Protein 5ZA3 (pdb70)

Secondary structure (DSSP, 8-state):
--EEETTEEEEGGGTEEEETTEE---BHHHHHHHHHHHTSTT--B-HHHHIIIII-TT----THHHHHHHHHHHHHH-SSTTS-SSEEEETTTEEEEPP--/--EEETTEEEEGGGTEEEETTEE---BHHHHHHHHHHHTSTT--B-HHHHIIIII-TT----THHHHHHHHHHHHHH-SSTTS-SSEEEETTTEEEEPP-

CATH classification: 1.10.10.10

Structure (mmCIF, N/CA/C/O backbone):
data_5ZA3
#
_entry.id   5ZA3
#
_cell.length_a   39.647
_cell.length_b   83.984
_cell.length_c   39.978
_cell.angle_alpha   90.00
_cell.angle_beta   108.00
_cell.angle_gamma   90.00
#
_symmetry.space_group_name_H-M   'P 1 21 1'
#
loop_
_entity.id
_entity.type
_entity.pdbx_description
1 polymer 'DNA-binding response regulator'
2 water water
#
loop_
_atom_site.group_PDB
_atom_site.id
_atom_site.type_symbol
_atom_site.label_atom_id
_atom_site.label_alt_id
_atom_site.label_comp_id
_atom_site.label_asym_id
_atom_site.label_entity_id
_atom_site.label_seq_id
_atom_site.pdbx_PDB_ins_code
_atom_site.Cartn_x
_atom_site.Cartn_y
_atom_site.Cartn_z
_atom_site.occupancy
_atom_site.B_iso_or_equiv
_atom_site.auth_seq_id
_atom_site.auth_comp_id
_atom_site.auth_asym_id
_atom_site.auth_atom_id
_atom_site.pdbx_PDB_model_num
ATOM 1 N N . PRO A 1 1 ? -12.834 -19.190 -19.406 1.00 84.20 135 PRO A N 1
ATOM 2 C CA . PRO A 1 1 ? -11.406 -19.429 -19.593 1.00 58.28 135 PRO A CA 1
ATOM 3 C C . PRO A 1 1 ? -10.695 -19.589 -18.262 1.00 54.66 135 PRO A C 1
ATOM 4 O O . PRO A 1 1 ? -10.931 -18.843 -17.309 1.00 43.31 135 PRO A O 1
ATOM 15 N N . GLU A 1 2 ? -9.805 -20.561 -18.218 1.00 38.94 136 GLU A N 1
ATOM 16 C CA . GLU A 1 2 ? -8.997 -20.808 -17.047 1.00 36.91 136 GLU A CA 1
ATOM 17 C C . GLU A 1 2 ? -7.724 -21.455 -17.537 1.00 33.85 136 GLU A C 1
ATOM 18 O O . GLU A 1 2 ? -7.778 -22.450 -18.257 1.00 43.92 136 GLU A O 1
ATOM 30 N N . ILE A 1 3 ? -6.583 -20.891 -17.164 1.00 26.90 137 ILE A N 1
ATOM 31 C CA . ILE A 1 3 ? -5.307 -21.460 -17.562 1.00 26.39 137 ILE A CA 1
ATOM 32 C C . ILE A 1 3 ? -4.658 -22.038 -16.321 1.00 25.56 137 ILE A C 1
ATOM 33 O O . ILE A 1 3 ? -4.461 -21.329 -15.330 1.00 28.91 137 ILE A O 1
ATOM 49 N N . ILE A 1 4 ? -4.309 -23.319 -16.394 1.00 28.72 138 ILE A N 1
ATOM 50 C CA . ILE A 1 4 ? -3.629 -24.012 -15.307 1.00 29.62 138 ILE A CA 1
ATOM 51 C C . ILE A 1 4 ? -2.238 -24.395 -15.777 1.00 36.90 138 ILE A C 1
ATOM 52 O O . ILE A 1 4 ? -2.086 -25.127 -16.756 1.00 35.77 138 ILE A O 1
ATOM 68 N N . ILE A 1 5 ? -1.228 -23.898 -15.072 1.00 27.19 139 ILE A N 1
ATOM 69 C CA . ILE A 1 5 ? 0.157 -24.232 -15.366 1.00 28.77 139 ILE A CA 1
ATOM 70 C C . ILE A 1 5 ? 0.820 -24.566 -14.048 1.00 27.98 139 ILE A C 1
ATOM 71 O O . ILE A 1 5 ? 1.101 -23.674 -13.253 1.00 28.65 139 ILE A O 1
ATOM 87 N N . GLY A 1 6 ? 1.098 -25.844 -13.827 1.00 29.23 140 GLY A N 1
ATOM 88 C CA . GLY A 1 6 ? 1.642 -26.274 -12.555 1.00 30.93 140 GLY A CA 1
ATOM 89 C C . GLY A 1 6 ? 0.761 -25.788 -11.417 1.00 30.25 140 GLY A C 1
ATOM 90 O O . GLY A 1 6 ? -0.433 -26.088 -11.377 1.00 32.80 140 GLY A O 1
ATOM 94 N N . ASP A 1 7 ? 1.344 -25.009 -10.512 1.00 28.55 141 ASP A N 1
ATOM 95 C CA . ASP A 1 7 ? 0.626 -24.504 -9.348 1.00 35.54 141 ASP A CA 1
ATOM 96 C C . ASP A 1 7 ? -0.030 -23.149 -9.614 1.00 33.43 141 ASP A C 1
ATOM 97 O O . ASP A 1 7 ? -0.589 -22.538 -8.703 1.00 30.81 141 ASP A O 1
ATOM 106 N N . LEU A 1 8 ? 0.047 -22.673 -10.855 1.00 26.64 142 LEU A N 1
ATOM 107 C CA . LEU A 1 8 ? -0.537 -21.386 -11.211 1.00 27.23 142 LEU A CA 1
ATOM 108 C C . LEU A 1 8 ? -1.910 -21.578 -11.827 1.00 28.85 142 LEU A C 1
ATOM 109 O O . LEU A 1 8 ? -2.110 -22.466 -12.656 1.00 32.81 142 LEU A O 1
ATOM 125 N N . GLN A 1 9 ? -2.845 -20.728 -11.413 1.00 27.83 143 GLN A N 1
ATOM 126 C CA . GLN A 1 9 ? -4.150 -20.629 -12.047 1.00 28.50 143 GLN A CA 1
ATOM 127 C C . GLN A 1 9 ? -4.396 -19.200 -12.486 1.00 29.18 143 GLN A C 1
ATOM 128 O O . GLN A 1 9 ? -4.367 -18.282 -11.671 1.00 32.17 143 GLN A O 1
ATOM 142 N N . ILE A 1 10 ? -4.651 -19.026 -13.777 1.00 25.04 144 ILE A N 1
ATOM 143 C CA . ILE A 1 10 ? -4.926 -17.715 -14.338 1.00 23.44 144 ILE A CA 1
ATOM 144 C C . ILE A 1 10 ? -6.381 -17.661 -14.793 1.00 24.20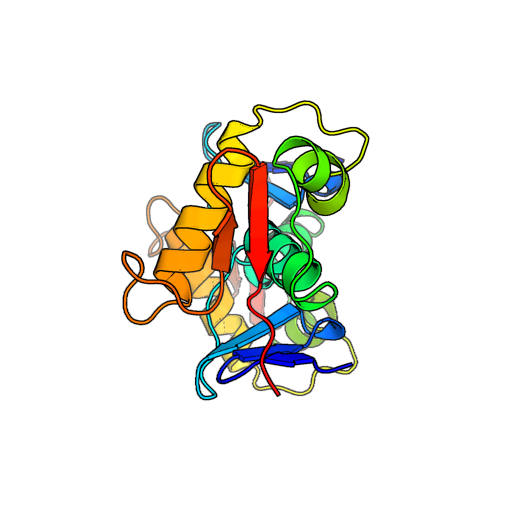 144 ILE A C 1
ATOM 145 O O . ILE A 1 10 ? -6.834 -18.532 -15.532 1.00 27.29 144 ILE A O 1
ATOM 161 N N . LEU A 1 11 ? -7.116 -16.676 -14.285 1.00 25.21 145 LEU A N 1
ATOM 162 C CA . LEU A 1 11 ? -8.520 -16.469 -14.640 1.00 23.29 145 LEU A CA 1
ATOM 163 C C . LEU A 1 11 ? -8.652 -15.149 -15.396 1.00 24.39 145 LEU A C 1
ATOM 164 O O . LEU A 1 11 ? -8.862 -14.103 -14.781 1.00 27.47 145 LEU A O 1
ATOM 180 N N . PRO A 1 12 ? -8.509 -15.186 -16.732 1.00 27.78 146 PRO A N 1
ATOM 181 C CA . PRO A 1 12 ? -8.431 -13.955 -17.530 1.00 24.84 146 PRO A CA 1
ATOM 182 C C . PRO A 1 12 ? -9.631 -13.009 -17.414 1.00 29.16 146 PRO A C 1
ATOM 183 O O . PRO A 1 12 ? -9.433 -11.795 -17.347 1.00 33.96 146 PRO A O 1
ATOM 194 N N . ASP A 1 13 ? -10.852 -13.533 -17.390 1.00 30.52 147 ASP A N 1
ATOM 195 C CA . ASP A 1 13 ? -12.014 -12.648 -17.357 1.00 27.47 147 ASP A CA 1
ATOM 196 C C . ASP A 1 13 ? -12.107 -11.925 -16.016 1.00 29.16 147 ASP A C 1
ATOM 197 O O . ASP A 1 13 ? -12.668 -10.833 -15.934 1.00 37.33 147 ASP A O 1
ATOM 206 N N . ALA A 1 14 ? -11.538 -12.524 -14.975 1.00 28.15 148 ALA A N 1
ATOM 207 C CA . ALA A 1 14 ? -11.579 -11.940 -13.637 1.00 28.11 148 ALA A CA 1
ATOM 208 C C . ALA A 1 14 ? -10.320 -11.133 -13.310 1.00 24.75 148 ALA A C 1
ATOM 209 O O . ALA A 1 14 ? -10.246 -10.511 -12.248 1.00 28.30 148 ALA A O 1
ATOM 216 N N . PHE A 1 15 ? -9.350 -11.137 -14.225 1.00 26.60 149 PHE A N 1
ATOM 217 C CA . PHE A 1 15 ? -8.010 -10.593 -13.976 1.00 23.27 149 PHE A CA 1
ATOM 218 C C . PHE A 1 15 ? -7.462 -11.056 -12.626 1.00 23.97 149 PHE A C 1
ATOM 219 O O . PHE A 1 15 ? -7.005 -10.249 -11.811 1.00 25.79 149 PHE A O 1
ATOM 236 N N . VAL A 1 16 ? -7.504 -12.369 -12.413 1.00 23.29 150 VAL A N 1
ATOM 237 C CA . VAL A 1 16 ? -7.022 -12.982 -11.183 1.00 22.17 150 VAL A CA 1
ATOM 238 C C . VAL A 1 16 ? -5.993 -14.063 -11.496 1.00 22.60 150 VAL A C 1
ATOM 239 O O . VAL A 1 16 ? -6.190 -14.892 -12.384 1.00 23.80 150 VAL A O 1
ATOM 252 N N . ALA A 1 17 ? -4.887 -14.034 -10.761 1.00 22.54 151 ALA A N 1
ATOM 253 C CA . ALA A 1 17 ? -3.904 -15.113 -10.774 1.00 21.75 151 ALA A CA 1
ATOM 254 C C . ALA A 1 17 ? -3.766 -15.679 -9.368 1.00 22.04 151 ALA A C 1
ATOM 255 O O . ALA A 1 17 ? -3.726 -14.923 -8.399 1.00 26.55 151 ALA A O 1
ATOM 262 N N . LYS A 1 18 ? -3.721 -17.005 -9.261 1.00 24.74 152 LYS A N 1
ATOM 263 C CA . LYS A 1 18 ? -3.504 -17.668 -7.978 1.00 23.91 152 LYS A CA 1
ATOM 264 C C . LYS A 1 18 ? -2.307 -18.599 -8.032 1.00 30.46 152 LYS A C 1
ATOM 265 O O . LYS A 1 18 ? -2.022 -19.196 -9.067 1.00 30.09 152 LYS A O 1
ATOM 284 N N . LYS A 1 19 ? -1.621 -18.720 -6.900 1.00 28.77 153 LYS A N 1
ATOM 285 C CA . LYS A 1 19 ? -0.511 -19.650 -6.757 1.00 31.89 153 LYS A CA 1
ATOM 286 C C . LYS A 1 19 ? -0.839 -20.539 -5.566 1.00 29.07 153 LYS A C 1
ATOM 287 O O . LYS A 1 19 ? -0.984 -20.051 -4.448 1.00 32.82 153 LYS A O 1
ATOM 306 N N . ARG A 1 20 ? -0.959 -21.840 -5.820 1.00 31.48 154 ARG A N 1
ATOM 307 C CA . ARG A 1 20 ? -1.416 -22.803 -4.817 1.00 33.90 154 ARG A CA 1
ATOM 308 C C . ARG A 1 20 ? -2.729 -22.351 -4.169 1.00 36.28 154 ARG A C 1
ATOM 309 O O . ARG A 1 20 ? -2.936 -22.522 -2.967 1.00 42.22 154 ARG A O 1
ATOM 330 N N . GLY A 1 21 ? -3.615 -21.785 -4.983 1.00 35.52 155 GLY A N 1
ATOM 331 C CA . GLY A 1 21 ? -4.953 -21.434 -4.543 1.00 34.83 155 GLY A CA 1
ATOM 332 C C . GLY A 1 21 ? -5.092 -20.086 -3.856 1.00 42.02 155 GLY A C 1
ATOM 333 O O . GLY A 1 21 ? -6.204 -19.694 -3.501 1.00 44.33 155 GLY A O 1
ATOM 337 N N . THR A 1 22 ? -3.980 -19.382 -3.660 1.00 35.67 156 THR A N 1
ATOM 338 C CA . THR A 1 22 ? -4.008 -18.049 -3.051 1.00 34.11 156 THR A CA 1
ATOM 339 C C . THR A 1 22 ? -3.788 -16.956 -4.096 1.00 31.42 156 THR A C 1
ATOM 340 O O . THR A 1 22 ? -2.865 -17.035 -4.910 1.00 29.77 156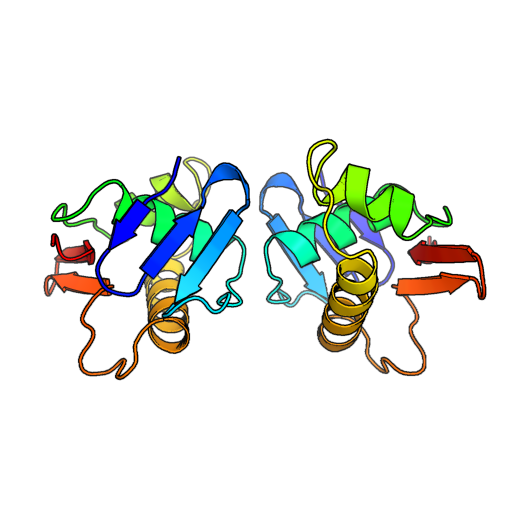 THR A O 1
ATOM 351 N N . GLU A 1 23 ? -4.629 -15.925 -4.052 1.00 35.67 157 GLU A N 1
ATOM 352 C CA . GLU A 1 23 ? -4.545 -14.831 -5.008 1.00 31.97 157 GLU A CA 1
ATOM 353 C C . GLU A 1 23 ? -3.224 -14.093 -4.881 1.00 31.16 157 GLU A C 1
ATOM 354 O O . GLU A 1 23 ? -2.772 -13.792 -3.774 1.00 35.46 157 GLU A O 1
ATOM 366 N N . VAL A 1 24 ? -2.608 -13.825 -6.027 1.00 28.58 158 VAL A N 1
ATOM 367 C CA . VAL A 1 24 ? -1.385 -13.043 -6.099 1.00 25.83 158 VAL A CA 1
ATOM 368 C C . VAL A 1 24 ? -1.741 -11.623 -6.521 1.00 33.13 158 VAL A C 1
ATOM 369 O O . VAL A 1 24 ? -2.411 -11.419 -7.531 1.00 37.74 158 VAL A O 1
ATOM 382 N N . GLU A 1 25 ? -1.287 -10.645 -5.746 1.00 29.94 159 GLU A N 1
ATOM 383 C CA . GLU A 1 25 ? -1.566 -9.249 -6.045 1.00 29.85 159 GLU A CA 1
ATOM 384 C C . GLU A 1 25 ? -0.636 -8.757 -7.152 1.00 33.26 159 GLU A C 1
ATOM 385 O O . GLU A 1 25 ? 0.534 -8.472 -6.911 1.00 45.39 159 GLU A O 1
ATOM 397 N N . LEU A 1 26 ? -1.176 -8.655 -8.362 1.00 26.36 160 LEU A N 1
ATOM 398 C CA . LEU A 1 26 ? -0.421 -8.211 -9.530 1.00 24.31 160 LEU A CA 1
ATOM 399 C C . LEU A 1 26 ? -0.924 -6.867 -10.038 1.00 24.36 160 LEU A C 1
ATOM 400 O O . LEU A 1 26 ? -2.117 -6.591 -9.977 1.00 26.60 160 LEU A O 1
ATOM 416 N N . THR A 1 27 ? -0.020 -6.040 -10.546 1.00 22.62 161 THR A N 1
ATOM 417 C CA . THR A 1 27 ? -0.442 -4.848 -11.267 1.00 22.85 161 THR A CA 1
ATOM 418 C C . THR A 1 27 ? -1.120 -5.276 -12.551 1.00 24.19 161 THR A C 1
ATOM 419 O O . THR A 1 27 ? -0.978 -6.421 -12.987 1.00 23.08 161 THR A O 1
ATOM 430 N N . HIS A 1 28 ? -1.843 -4.346 -13.163 1.00 21.97 162 HIS A N 1
ATOM 431 C CA . HIS A 1 28 ? -2.447 -4.575 -14.458 1.00 24.29 162 HIS A CA 1
ATOM 432 C C . HIS A 1 28 ? -1.434 -5.113 -15.471 1.00 22.51 162 HIS A C 1
ATOM 433 O O . HIS A 1 28 ? -1.691 -6.096 -16.158 1.00 24.48 162 HIS A O 1
ATOM 446 N N . ARG A 1 29 ? -0.282 -4.462 -15.576 1.00 21.78 163 ARG A N 1
ATOM 447 C CA . ARG A 1 29 ? 0.673 -4.836 -16.606 1.00 21.59 163 ARG A CA 1
ATOM 448 C C . ARG A 1 29 ? 1.345 -6.156 -16.278 1.00 20.42 163 ARG A C 1
ATOM 449 O O . ARG A 1 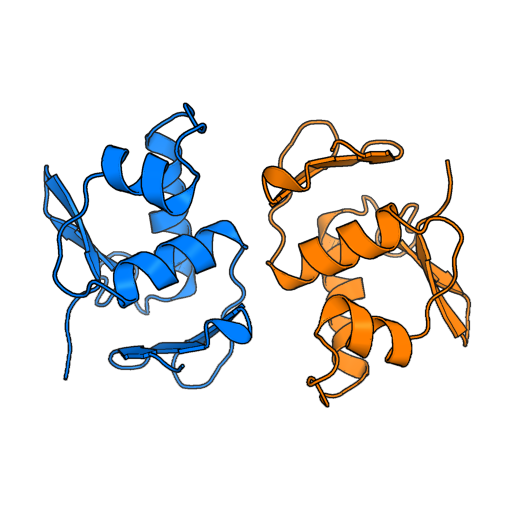29 ? 1.655 -6.933 -17.176 1.00 21.86 163 ARG A O 1
ATOM 470 N N . GLU A 1 30 ? 1.580 -6.416 -14.995 1.00 21.06 164 GLU A N 1
ATOM 471 C CA . GLU A 1 30 ? 2.137 -7.706 -14.596 1.00 19.91 164 GLU A CA 1
ATOM 472 C C . GLU A 1 30 ? 1.177 -8.826 -14.973 1.00 21.30 164 GLU A C 1
ATOM 473 O O . GLU A 1 30 ? 1.599 -9.869 -15.468 1.00 20.58 164 GLU A O 1
ATOM 485 N N . PHE A 1 31 ? -0.115 -8.631 -14.726 1.00 19.09 165 PHE A N 1
ATOM 486 C CA . PHE A 1 31 ? -1.081 -9.659 -15.085 1.00 18.23 165 PHE A CA 1
ATOM 487 C C . PHE A 1 31 ? -1.108 -9.841 -16.605 1.00 19.11 165 PHE A C 1
ATOM 488 O O . PHE A 1 31 ? -1.143 -10.962 -17.093 1.00 19.29 165 PHE A O 1
ATOM 505 N N . GLU A 1 32 ? -1.114 -8.744 -17.356 1.00 21.72 166 GLU A N 1
ATOM 506 C CA . GLU A 1 32 ? -1.155 -8.843 -18.812 1.00 23.48 166 GLU A CA 1
ATOM 507 C C . GLU A 1 32 ? 0.067 -9.585 -19.342 1.00 21.00 166 GLU A C 1
ATOM 508 O O . GLU A 1 32 ? -0.039 -10.383 -20.262 1.00 21.53 166 GLU A O 1
ATOM 520 N N . LEU A 1 33 ? 1.230 -9.345 -18.752 1.00 18.32 167 LEU A N 1
ATOM 521 C CA . LEU A 1 33 ? 2.425 -10.044 -19.187 1.00 19.15 167 LEU A CA 1
ATOM 522 C C . LEU A 1 33 ? 2.330 -11.527 -18.842 1.00 20.62 167 LEU A C 1
ATOM 523 O O . LEU A 1 33 ? 2.609 -12.384 -19.676 1.00 20.88 167 LEU A O 1
ATOM 539 N N . LEU A 1 34 ? 1.912 -11.827 -17.615 1.00 19.54 168 LEU A N 1
ATOM 540 C CA . LEU A 1 34 ? 1.779 -13.214 -17.180 1.00 18.88 168 LEU A CA 1
ATOM 541 C C . LEU A 1 34 ? 0.795 -13.964 -18.064 1.00 21.16 168 LEU A C 1
ATOM 542 O O . LEU A 1 34 ? 1.056 -15.094 -18.482 1.00 23.18 168 LEU A O 1
ATOM 558 N N . HIS A 1 35 ? -0.332 -13.323 -18.362 1.00 20.23 169 HIS A N 1
ATOM 559 C CA . HIS A 1 35 ? -1.374 -13.941 -19.167 1.00 23.11 169 HIS A CA 1
ATOM 560 C C . HIS A 1 35 ? -0.859 -14.223 -20.580 1.00 21.69 169 HIS A C 1
ATOM 561 O O . HIS A 1 35 ? -1.138 -15.279 -21.148 1.00 24.57 169 HIS A O 1
ATOM 574 N N . HIS A 1 36 ? -0.097 -13.292 -21.148 1.00 21.72 170 HIS A N 1
ATOM 575 C CA . HIS A 1 36 ? 0.409 -13.491 -22.498 1.00 23.40 170 HIS A CA 1
ATOM 576 C C . HIS A 1 36 ? 1.402 -14.653 -22.552 1.00 22.42 170 HIS A C 1
ATOM 577 O O . HIS A 1 36 ? 1.328 -15.493 -23.441 1.00 24.78 170 HIS A O 1
ATOM 590 N N . LEU A 1 37 ? 2.335 -14.692 -21.607 1.00 21.31 171 LEU A N 1
ATOM 591 C CA . LEU A 1 37 ? 3.303 -15.783 -21.536 1.00 21.63 171 LEU A CA 1
ATOM 592 C C . LEU A 1 37 ? 2.570 -17.111 -21.335 1.00 22.70 171 LEU A C 1
ATOM 593 O O . LEU A 1 37 ? 2.915 -18.115 -21.958 1.00 25.02 171 LEU A O 1
ATOM 609 N N . ALA A 1 38 ? 1.543 -17.104 -20.487 1.00 22.83 172 ALA A N 1
ATOM 610 C CA . ALA A 1 38 ? 0.818 -18.328 -20.127 1.00 25.70 172 ALA A CA 1
ATOM 611 C C . ALA A 1 38 ? -0.047 -18.894 -21.244 1.00 24.61 172 ALA A C 1
ATOM 612 O O . ALA A 1 38 ? -0.388 -20.074 -21.218 1.00 31.00 172 ALA A O 1
ATOM 619 N N . THR A 1 39 ? -0.415 -18.065 -22.215 1.00 25.54 173 THR A N 1
ATOM 620 C CA . THR A 1 39 ? -1.229 -18.537 -23.325 1.00 25.64 173 THR A CA 1
ATOM 621 C C . THR A 1 39 ? -0.333 -18.904 -24.503 1.00 27.43 173 THR A C 1
ATOM 622 O O . THR A 1 39 ? -0.817 -19.304 -25.562 1.00 38.47 173 THR A O 1
ATOM 633 N N . HIS A 1 40 ? 0.975 -18.795 -24.299 1.00 27.43 174 HIS A N 1
ATOM 634 C CA . HIS A 1 40 ? 1.951 -19.200 -25.297 1.00 33.15 174 HIS A CA 1
ATOM 635 C C . HIS A 1 40 ? 3.087 -19.961 -24.626 1.00 32.95 174 HIS A C 1
ATOM 636 O O . HIS A 1 40 ? 4.247 -19.601 -24.800 1.00 31.25 174 HIS A O 1
ATOM 649 N N . THR A 1 41 ? 2.770 -20.995 -23.848 1.00 32.01 175 THR A N 1
ATOM 650 C CA . THR A 1 41 ? 3.799 -21.651 -23.042 1.00 29.23 175 THR A CA 1
ATOM 651 C C . THR A 1 41 ? 4.881 -22.265 -23.922 1.00 32.06 175 THR A C 1
ATOM 652 O O . THR A 1 41 ? 4.595 -22.804 -24.996 1.00 32.51 175 THR A O 1
ATOM 663 N N . GLY A 1 42 ? 6.124 -22.180 -23.450 1.00 31.91 176 GLY A N 1
ATOM 664 C CA . GLY A 1 42 ? 7.270 -22.694 -24.176 1.00 31.28 176 GLY A CA 1
ATOM 665 C C . GLY A 1 42 ? 7.753 -21.821 -25.319 1.00 32.71 176 GLY A C 1
ATOM 666 O O . GLY A 1 42 ? 8.783 -22.107 -25.924 1.00 40.40 176 GLY A O 1
ATOM 670 N N . GLN A 1 43 ? 7.018 -20.756 -25.617 1.00 32.63 177 GLN A N 1
ATOM 671 C CA . GLN A 1 43 ? 7.371 -19.865 -26.718 1.00 37.67 177 GLN A CA 1
ATOM 672 C C . GLN A 1 43 ? 8.237 -18.705 -26.240 1.00 26.41 177 GLN A C 1
ATOM 673 O O . GLN A 1 43 ? 7.804 -17.907 -25.415 1.00 28.73 177 GLN A O 1
ATOM 687 N N . VAL A 1 44 ? 9.447 -18.601 -26.781 1.00 30.82 178 VAL A N 1
ATOM 688 C CA . VAL A 1 44 ? 10.375 -17.557 -26.365 1.00 29.73 178 VAL A CA 1
ATOM 689 C C . VAL A 1 44 ? 9.991 -16.254 -27.033 1.00 27.83 178 VAL A C 1
ATOM 690 O O . VAL A 1 44 ? 9.779 -16.202 -28.245 1.00 33.35 178 VAL A O 1
ATOM 703 N N . MET A 1 45 ? 9.886 -15.211 -26.218 1.00 29.72 179 MET A N 1
ATOM 704 C CA . MET A 1 45 ? 9.485 -13.897 -26.681 1.00 28.67 179 MET A CA 1
ATOM 705 C C . MET A 1 45 ? 10.543 -12.856 -26.341 1.00 27.77 179 MET A C 1
ATOM 706 O O . MET A 1 45 ? 10.969 -12.747 -25.193 1.00 29.87 179 MET A O 1
ATOM 720 N N . THR A 1 46 ? 10.959 -12.093 -27.348 1.00 29.17 180 THR A N 1
ATOM 721 C CA . THR A 1 46 ? 11.910 -11.005 -27.158 1.00 27.43 180 THR A CA 1
ATOM 722 C C . THR A 1 46 ? 11.278 -9.875 -26.364 1.00 27.48 180 THR A C 1
ATOM 723 O O . THR A 1 46 ? 10.055 -9.745 -26.324 1.00 25.75 180 THR A O 1
ATOM 734 N N . ARG A 1 47 ? 12.109 -9.051 -25.736 1.00 26.88 181 ARG A N 1
ATOM 735 C CA . ARG A 1 47 ? 11.596 -7.915 -24.985 1.00 25.98 181 ARG A CA 1
ATOM 736 C C . ARG A 1 47 ? 10.838 -6.971 -25.912 1.00 25.00 181 ARG A C 1
ATOM 737 O O . ARG A 1 47 ? 9.805 -6.424 -25.535 1.00 25.19 181 ARG A O 1
ATOM 758 N N . GLU A 1 48 ? 11.353 -6.784 -27.124 1.00 26.25 182 GLU A N 1
ATOM 759 C CA . GLU A 1 48 ? 10.707 -5.902 -28.090 1.00 28.01 182 GLU A CA 1
ATOM 760 C C . GLU A 1 48 ? 9.318 -6.421 -28.441 1.00 29.56 182 GLU A C 1
ATOM 761 O O . GLU A 1 48 ? 8.362 -5.653 -28.514 1.00 28.03 182 GLU A O 1
ATOM 773 N N . HIS A 1 49 ? 9.205 -7.723 -28.669 1.00 26.91 183 HIS A N 1
ATOM 774 C CA . HIS A 1 49 ? 7.919 -8.320 -29.001 1.00 27.44 183 HIS A CA 1
ATOM 775 C C . HIS A 1 49 ? 6.944 -8.149 -27.838 1.00 22.44 183 HIS A C 1
ATOM 776 O O . HIS A 1 49 ? 5.771 -7.818 -28.035 1.00 24.26 183 HIS A O 1
ATOM 789 N N . LEU A 1 50 ? 7.432 -8.384 -26.625 1.00 23.59 184 LEU A N 1
ATOM 790 C CA . LEU A 1 50 ? 6.601 -8.242 -25.442 1.00 20.79 184 LEU A CA 1
ATOM 791 C C . LEU A 1 50 ? 6.138 -6.800 -25.256 1.00 21.81 184 LEU A C 1
ATOM 792 O O . LEU A 1 50 ? 5.000 -6.568 -24.849 1.00 21.60 184 LEU A O 1
ATOM 808 N N . LEU A 1 51 ? 7.000 -5.829 -25.549 1.00 22.79 185 LEU A N 1
ATOM 809 C CA . LEU A 1 51 ? 6.611 -4.433 -25.424 1.00 22.83 185 LEU A CA 1
ATOM 810 C C . LEU A 1 51 ? 5.402 -4.135 -26.310 1.00 24.53 185 LEU A C 1
ATOM 811 O O . LEU A 1 51 ? 4.396 -3.604 -25.842 1.00 24.66 185 LEU A O 1
ATOM 827 N N . GLU A 1 52 ? 5.475 -4.502 -27.588 1.00 23.41 186 GLU A N 1
ATOM 828 C CA . GLU A 1 52 ? 4.385 -4.158 -28.505 1.00 25.82 186 GLU A CA 1
ATOM 829 C C . GLU A 1 52 ? 3.117 -4.968 -28.215 1.00 25.45 186 GLU A C 1
ATOM 830 O O . GLU A 1 52 ? 2.009 -4.459 -28.372 1.00 30.15 186 GLU A O 1
ATOM 842 N N . THR A 1 53 ? 3.261 -6.217 -27.780 1.00 24.49 187 THR A N 1
ATOM 843 C CA . THR A 1 53 ? 2.090 -7.063 -27.573 1.00 27.41 187 THR A CA 1
ATOM 844 C C . THR A 1 53 ? 1.407 -6.827 -26.229 1.00 25.97 187 THR A C 1
ATOM 845 O O . THR A 1 53 ? 0.179 -6.896 -26.139 1.00 33.96 187 THR A O 1
ATOM 856 N N . VAL A 1 54 ? 2.189 -6.521 -25.199 1.00 23.35 188 VAL A N 1
ATOM 857 C CA . VAL A 1 54 ? 1.653 -6.395 -23.842 1.00 24.79 188 VAL A CA 1
ATOM 858 C C . VAL A 1 54 ? 1.435 -4.928 -23.451 1.00 24.60 188 VAL A C 1
ATOM 859 O O . VAL A 1 54 ? 0.486 -4.617 -22.736 1.00 28.52 188 VAL A O 1
ATOM 872 N N . TRP A 1 55 ? 2.315 -4.033 -23.891 1.00 23.77 189 TRP A N 1
ATOM 873 C CA . TRP A 1 55 ? 2.135 -2.598 -23.630 1.00 23.81 189 TRP A CA 1
ATOM 874 C C . TRP A 1 55 ? 1.389 -1.892 -24.769 1.00 27.91 189 TRP A C 1
ATOM 875 O O . TRP A 1 55 ? 0.763 -0.853 -24.552 1.00 31.13 189 TRP A O 1
ATOM 896 N N . GLY A 1 56 ? 1.470 -2.441 -25.978 1.00 25.06 190 GLY A N 1
ATOM 897 C CA . GLY A 1 56 ? 0.702 -1.932 -27.110 1.00 24.86 190 GLY A CA 1
ATOM 898 C C . GLY A 1 56 ? 1.557 -1.449 -28.271 1.00 24.95 190 GLY A C 1
ATOM 899 O O . GLY A 1 56 ? 2.720 -1.089 -28.097 1.00 25.91 190 GLY A O 1
ATOM 903 N N . TYR A 1 57 ? 0.966 -1.415 -29.463 1.00 25.98 191 TYR A N 1
ATOM 904 C CA . TYR A 1 57 ? 1.722 -1.083 -30.664 1.00 26.82 191 TYR A CA 1
ATOM 905 C C . TYR A 1 57 ? 2.097 0.379 -30.760 1.00 27.50 191 TYR A C 1
ATOM 906 O O . TYR A 1 57 ? 2.968 0.741 -31.547 1.00 28.22 191 TYR A O 1
ATOM 924 N N . ASP A 1 58 ? 1.443 1.208 -29.956 1.00 27.74 192 ASP A N 1
ATOM 925 C CA . ASP A 1 58 ? 1.764 2.627 -29.887 1.00 32.89 192 ASP A CA 1
ATOM 926 C C . ASP A 1 58 ? 2.681 2.958 -28.712 1.00 28.00 192 ASP A C 1
ATOM 927 O O . ASP A 1 58 ? 2.967 4.127 -28.458 1.00 36.23 192 ASP A O 1
ATOM 936 N N . TYR A 1 59 ? 3.165 1.933 -28.019 1.00 26.23 193 TYR A N 1
ATOM 937 C CA . TYR A 1 59 ? 4.054 2.136 -26.877 1.00 30.24 193 TYR A CA 1
ATOM 938 C C . TYR A 1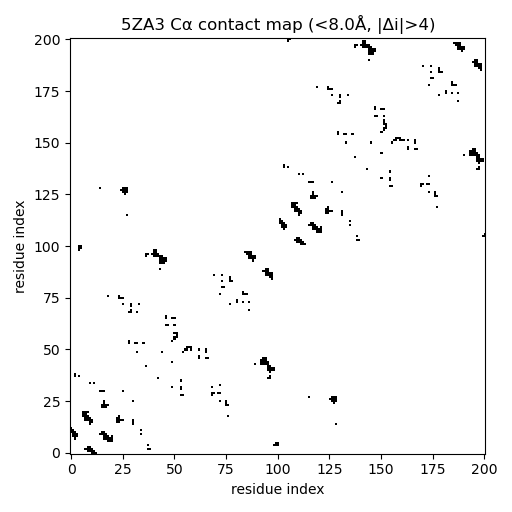 59 ? 5.514 2.048 -27.303 1.00 27.37 193 TYR A C 1
ATOM 939 O O . TYR A 1 59 ? 5.972 0.994 -27.728 1.00 27.17 193 TYR A O 1
ATOM 957 N N . PHE A 1 60 ? 6.239 3.157 -27.181 1.00 27.01 194 PHE A N 1
ATOM 958 C CA . PHE A 1 60 ? 7.638 3.211 -27.588 1.00 27.80 194 PHE A CA 1
ATOM 959 C C . PHE A 1 60 ? 8.538 3.553 -26.399 1.00 30.82 194 PHE A C 1
ATOM 960 O O . PHE A 1 60 ? 9.466 4.352 -26.517 1.00 37.59 194 PHE A O 1
ATOM 977 N N . GLY A 1 61 ? 8.258 2.930 -25.259 1.00 35.94 195 GLY A N 1
ATOM 978 C CA . GLY A 1 61 ? 9.048 3.137 -24.056 1.00 50.01 195 GLY A CA 1
ATOM 979 C C . GLY A 1 61 ? 10.295 2.270 -24.016 1.00 45.05 195 GLY A C 1
ATOM 980 O O . GLY A 1 61 ? 10.578 1.536 -24.958 1.00 36.90 195 GLY A O 1
ATOM 984 N N . ASP A 1 62 ? 11.032 2.350 -22.911 1.00 37.01 196 ASP A N 1
ATOM 985 C CA . ASP A 1 62 ? 12.274 1.600 -22.737 1.00 42.44 196 ASP A CA 1
ATOM 986 C C . ASP A 1 62 ? 11.982 0.106 -22.616 1.00 35.13 196 ASP A C 1
ATOM 987 O O . ASP A 1 62 ? 11.139 -0.310 -21.822 1.00 32.43 196 ASP A O 1
ATOM 996 N N . VAL A 1 63 ? 12.708 -0.699 -23.388 1.00 34.80 197 VAL A N 1
ATOM 997 C CA . VAL A 1 63 ? 12.602 -2.157 -23.321 1.00 37.57 197 VAL A CA 1
ATOM 998 C C . VAL A 1 63 ? 12.914 -2.691 -21.926 1.00 39.67 197 VAL A C 1
ATOM 999 O O . VAL A 1 63 ? 12.462 -3.772 -21.543 1.00 34.80 197 VAL A O 1
ATOM 1012 N N . ARG A 1 64 ? 13.711 -1.931 -21.187 1.00 33.43 198 ARG A N 1
ATOM 1013 C CA . ARG A 1 64 ? 14.033 -2.223 -19.797 1.00 33.02 198 ARG A CA 1
ATOM 1014 C C . ARG A 1 64 ? 12.780 -2.433 -18.948 1.00 27.80 198 ARG A C 1
ATOM 1015 O O . ARG A 1 64 ? 12.799 -3.155 -17.954 1.00 29.06 198 ARG A O 1
ATOM 1036 N N . THR A 1 65 ? 11.691 -1.790 -19.349 1.00 24.63 199 THR A N 1
ATOM 1037 C CA . THR A 1 65 ? 10.420 -1.913 -18.654 1.00 23.53 199 THR A CA 1
ATOM 1038 C C . THR A 1 65 ? 9.965 -3.373 -18.611 1.00 24.66 199 THR A C 1
ATOM 1039 O O . THR A 1 65 ? 9.349 -3.819 -17.635 1.00 25.42 199 THR A O 1
ATOM 1050 N N . VAL A 1 66 ? 10.269 -4.122 -19.667 1.00 23.88 200 VAL A N 1
ATOM 1051 C CA . VAL A 1 66 ? 9.944 -5.545 -19.687 1.00 22.97 200 VAL A CA 1
ATOM 1052 C C . VAL A 1 66 ? 10.736 -6.289 -18.611 1.00 21.56 200 VAL A C 1
ATOM 1053 O O . VAL A 1 66 ? 10.180 -7.134 -17.910 1.00 23.04 200 VAL A O 1
ATOM 1066 N N . ASP A 1 67 ? 12.027 -5.986 -18.493 1.00 23.31 201 ASP A N 1
ATOM 1067 C CA . ASP A 1 67 ? 12.879 -6.638 -17.493 1.00 26.31 201 ASP A CA 1
ATOM 1068 C C . ASP A 1 67 ? 12.379 -6.356 -16.080 1.00 27.34 201 ASP A C 1
ATOM 1069 O O . ASP A 1 67 ? 12.353 -7.248 -15.235 1.00 24.35 201 ASP A O 1
ATOM 1078 N N . VAL A 1 68 ? 11.989 -5.109 -15.829 1.00 24.02 202 VAL A N 1
ATOM 1079 C CA . VAL A 1 68 ? 11.472 -4.714 -14.522 1.00 24.33 202 VAL A CA 1
ATOM 1080 C C . VAL A 1 68 ? 10.229 -5.533 -14.203 1.00 21.62 202 VAL A C 1
ATOM 1081 O O . VAL A 1 68 ? 10.074 -6.070 -13.102 1.00 22.98 202 VAL A O 1
ATOM 1094 N N . THR A 1 69 ? 9.339 -5.641 -15.183 1.00 22.22 203 THR A N 1
ATOM 1095 C CA . THR A 1 69 ? 8.060 -6.295 -14.964 1.00 19.44 203 THR A CA 1
ATOM 1096 C C . THR A 1 69 ? 8.237 -7.799 -14.752 1.00 19.95 203 THR A C 1
ATOM 1097 O O . THR A 1 69 ? 7.555 -8.398 -13.914 1.00 21.35 203 THR A O 1
ATOM 1108 N N . VAL A 1 70 ? 9.169 -8.405 -15.481 1.00 20.17 204 VAL A N 1
ATOM 1109 C CA . VAL A 1 70 ? 9.487 -9.809 -15.256 1.00 19.82 204 VAL A CA 1
ATOM 1110 C C . VAL A 1 70 ? 10.054 -10.017 -13.851 1.00 20.98 204 VAL A C 1
ATOM 1111 O O . VAL A 1 70 ? 9.717 -11.003 -13.191 1.00 23.30 204 VAL A O 1
ATOM 1124 N N . ARG A 1 71 ? 10.904 -9.105 -13.380 1.00 21.62 205 ARG A N 1
ATOM 1125 C CA . ARG A 1 71 ? 11.436 -9.232 -12.022 1.00 20.54 205 ARG A CA 1
ATOM 1126 C C . ARG A 1 71 ? 10.316 -9.202 -10.979 1.00 22.85 205 ARG A C 1
ATOM 1127 O O . ARG A 1 71 ? 10.287 -10.031 -10.076 1.00 23.23 205 ARG A O 1
ATOM 1148 N N . ARG A 1 72 ? 9.403 -8.242 -11.100 1.00 22.84 206 ARG A N 1
ATOM 1149 C CA . ARG A 1 72 ? 8.287 -8.130 -10.161 1.00 22.63 206 ARG A CA 1
ATOM 1150 C C . ARG A 1 72 ? 7.441 -9.385 -10.198 1.00 23.98 206 ARG A C 1
ATOM 1151 O O . ARG A 1 72 ? 6.974 -9.870 -9.173 1.00 25.60 206 ARG A O 1
ATOM 1172 N N . LEU A 1 73 ? 7.236 -9.909 -11.394 1.00 22.59 207 LEU A N 1
ATOM 1173 C CA . LEU A 1 73 ? 6.415 -11.089 -11.545 1.00 24.78 207 LEU A CA 1
ATOM 1174 C C . LEU A 1 73 ? 7.101 -12.261 -10.832 1.00 26.55 207 LEU A C 1
ATOM 1175 O O . LEU A 1 73 ? 6.473 -12.974 -10.052 1.00 27.08 207 LEU A O 1
ATOM 1191 N N . ARG A 1 74 ? 8.402 -12.426 -11.058 1.00 23.53 208 ARG A N 1
ATOM 1192 C CA . ARG A 1 74 ? 9.172 -13.457 -10.366 1.00 25.49 208 ARG A CA 1
ATOM 1193 C C . ARG A 1 74 ? 9.132 -13.309 -8.844 1.00 26.09 208 ARG A C 1
ATOM 1194 O O . ARG A 1 74 ? 8.992 -14.296 -8.117 1.00 28.46 208 ARG A O 1
ATOM 1215 N N . GLU A 1 75 ? 9.267 -12.085 -8.350 1.00 26.97 209 GLU A N 1
ATOM 1216 C CA . GLU A 1 75 ? 9.245 -11.875 -6.909 1.00 26.87 209 GLU A CA 1
ATOM 1217 C C . GLU A 1 75 ? 7.888 -12.256 -6.313 1.00 27.53 209 GLU A C 1
ATOM 1218 O O . GLU A 1 75 ? 7.803 -12.685 -5.159 1.00 31.71 209 GLU A O 1
ATOM 1230 N N . LYS A 1 76 ? 6.833 -12.114 -7.109 1.00 27.70 210 LYS A N 1
ATOM 1231 C CA . LYS A 1 76 ? 5.480 -12.369 -6.631 1.00 29.81 210 LYS A CA 1
ATOM 1232 C C . LYS A 1 76 ? 4.990 -13.813 -6.831 1.00 30.82 210 LYS A C 1
ATOM 1233 O O . LYS A 1 76 ? 4.152 -14.271 -6.052 1.00 32.38 210 LYS A O 1
ATOM 1252 N N . ILE A 1 77 ? 5.487 -14.525 -7.850 1.00 30.20 211 ILE A N 1
ATOM 1253 C CA . ILE A 1 77 ? 4.966 -15.871 -8.144 1.00 27.36 211 ILE A CA 1
ATOM 1254 C C . ILE A 1 77 ? 5.962 -17.031 -7.973 1.00 35.39 211 ILE A C 1
ATOM 1255 O O . ILE A 1 77 ? 5.545 -18.189 -7.944 1.00 42.77 211 ILE A O 1
ATOM 1271 N N . GLU A 1 78 ? 7.257 -16.741 -7.861 1.00 30.46 212 GLU A N 1
ATOM 1272 C CA . GLU A 1 78 ? 8.265 -17.802 -7.719 1.00 34.95 212 GLU A CA 1
ATOM 1273 C C . GLU A 1 78 ? 8.617 -18.118 -6.266 1.00 35.13 212 GLU A C 1
ATOM 1274 O O . GLU A 1 78 ? 8.756 -17.219 -5.436 1.00 37.56 212 GLU A O 1
ATOM 1286 N N . ASP A 1 79 ? 8.749 -19.407 -5.965 1.00 40.74 213 ASP A N 1
ATOM 1287 C CA . ASP A 1 79 ? 9.238 -19.841 -4.661 1.00 42.76 213 ASP A CA 1
ATOM 1288 C C . ASP A 1 79 ? 10.644 -19.307 -4.422 1.00 42.39 213 ASP A C 1
ATOM 1289 O O . ASP A 1 79 ? 10.971 -18.821 -3.337 1.00 46.58 213 ASP A O 1
ATOM 1298 N N . THR A 1 80 ? 11.464 -19.422 -5.462 1.00 39.67 214 THR A N 1
ATOM 1299 C CA . THR A 1 80 ? 12.856 -18.995 -5.444 1.00 43.49 214 THR A CA 1
ATOM 1300 C C . THR A 1 80 ? 13.121 -18.206 -6.723 1.00 36.85 214 THR A C 1
ATOM 1301 O O . THR A 1 80 ? 13.354 -18.806 -7.771 1.00 38.84 214 THR A O 1
ATOM 1312 N N . PRO A 1 81 ? 13.070 -16.864 -6.655 1.00 36.31 215 PRO A N 1
ATOM 1313 C CA . PRO A 1 81 ? 13.176 -16.117 -7.915 1.00 33.30 215 PRO A CA 1
ATOM 1314 C C . PRO A 1 81 ? 14.505 -16.318 -8.636 1.00 32.41 215 PRO A C 1
ATOM 1315 O O . PRO A 1 81 ? 14.548 -16.210 -9.861 1.00 36.91 215 PRO A O 1
ATOM 1326 N N . SER A 1 82 ? 15.568 -16.611 -7.892 1.00 37.25 216 SER A N 1
ATOM 1327 C CA . SER A 1 82 ? 16.867 -16.868 -8.506 1.00 44.89 216 SER A CA 1
ATOM 1328 C C . SER A 1 82 ? 16.878 -18.205 -9.252 1.00 47.36 216 SER A C 1
ATOM 1329 O O . SER A 1 82 ? 17.763 -18.456 -10.072 1.00 46.61 216 SER A O 1
ATOM 1337 N N . ARG A 1 83 ? 15.883 -19.048 -8.980 1.00 43.44 217 ARG A N 1
ATOM 1338 C CA . ARG A 1 83 ? 15.729 -20.322 -9.684 1.00 35.04 217 ARG A CA 1
ATOM 1339 C C . ARG A 1 83 ? 14.267 -20.527 -10.062 1.00 29.85 217 ARG A C 1
ATOM 1340 O O . ARG A 1 83 ? 13.562 -21.344 -9.466 1.00 37.14 217 ARG A O 1
ATOM 1361 N N . PRO A 1 84 ? 13.810 -19.781 -11.071 1.00 35.02 218 PRO A N 1
ATOM 1362 C CA . PRO A 1 84 ? 12.379 -19.768 -11.376 1.00 30.21 218 PRO A CA 1
ATOM 1363 C C . PRO A 1 84 ? 11.956 -21.078 -12.007 1.00 33.76 218 PRO A C 1
ATOM 1364 O O . PRO A 1 84 ? 12.772 -21.749 -12.647 1.00 37.38 218 PRO A O 1
ATOM 1375 N N . GLU A 1 85 ? 10.694 -21.443 -11.823 1.00 31.65 219 GLU A N 1
ATOM 1376 C CA . GLU A 1 85 ? 10.148 -22.622 -12.480 1.00 33.99 219 GLU A CA 1
ATOM 1377 C C . GLU A 1 85 ? 8.945 -22.265 -13.340 1.00 27.77 219 GLU A C 1
ATOM 1378 O O . GLU A 1 85 ? 8.308 -23.146 -13.907 1.00 36.32 219 GLU A O 1
ATOM 1390 N N . TYR A 1 86 ? 8.628 -20.975 -13.431 1.00 24.10 220 TYR A N 1
ATOM 1391 C CA . TYR A 1 86 ? 7.565 -20.522 -14.323 1.00 25.63 220 TYR A CA 1
ATOM 1392 C C . TYR A 1 86 ? 8.075 -19.512 -15.342 1.00 24.58 220 TYR A C 1
ATOM 1393 O O . TYR A 1 86 ? 8.032 -19.788 -16.536 1.00 25.31 220 TYR A O 1
ATOM 1411 N N . ILE A 1 87 ? 8.592 -18.370 -14.892 1.00 22.97 221 ILE A N 1
ATOM 1412 C CA . ILE A 1 87 ? 9.014 -17.335 -15.829 1.00 23.21 221 ILE A CA 1
ATOM 1413 C C . ILE A 1 87 ? 10.506 -17.482 -16.059 1.00 23.98 221 ILE A C 1
ATOM 1414 O O . ILE A 1 87 ? 11.310 -17.118 -15.202 1.00 24.32 221 ILE A O 1
ATOM 1430 N N . LEU A 1 88 ? 10.853 -18.033 -17.219 1.00 22.76 222 LEU A N 1
ATOM 1431 C CA . LEU A 1 88 ? 12.227 -18.402 -17.533 1.00 24.29 222 LEU A CA 1
ATOM 1432 C C . LEU A 1 88 ? 12.855 -17.467 -18.549 1.00 25.61 222 LEU A C 1
ATOM 1433 O O . LEU A 1 88 ? 12.169 -16.832 -19.354 1.00 24.93 222 LEU A O 1
ATOM 1449 N N . THR A 1 89 ? 14.178 -17.383 -18.486 1.00 25.60 223 THR A N 1
ATOM 1450 C CA . THR A 1 89 ? 14.958 -16.650 -19.463 1.00 26.93 223 THR A CA 1
ATOM 1451 C C . THR A 1 89 ? 15.632 -17.609 -20.434 1.00 28.60 223 THR A C 1
ATOM 1452 O O . THR A 1 89 ? 16.198 -18.618 -20.022 1.00 31.47 223 THR A O 1
ATOM 1463 N N . ARG A 1 90 ? 15.538 -17.305 -21.724 1.00 29.06 224 ARG A N 1
ATOM 1464 C CA . ARG A 1 90 ? 16.413 -17.913 -22.717 1.00 29.68 224 ARG A CA 1
ATOM 1465 C C . ARG A 1 90 ? 17.516 -16.898 -22.970 1.00 33.37 224 ARG A C 1
ATOM 1466 O O . ARG A 1 90 ? 17.291 -15.859 -23.592 1.00 32.51 224 ARG A O 1
ATOM 1487 N N . ARG A 1 91 ? 18.701 -17.192 -22.449 1.00 33.92 225 ARG A N 1
ATOM 1488 C CA . ARG A 1 91 ? 19.797 -16.235 -22.440 1.00 34.96 225 ARG A CA 1
ATOM 1489 C C . ARG A 1 91 ? 20.103 -15.645 -23.818 1.00 34.75 225 ARG A C 1
ATOM 1490 O O . ARG A 1 91 ? 20.292 -16.367 -24.797 1.00 40.31 225 ARG A O 1
ATOM 1511 N N . GLY A 1 92 ? 20.125 -14.316 -23.877 1.00 39.05 226 GLY A N 1
ATOM 1512 C CA . GLY A 1 92 ? 20.422 -13.603 -25.102 1.00 47.10 226 GLY A CA 1
ATOM 1513 C C . GLY A 1 92 ? 19.245 -13.422 -26.038 1.00 55.30 226 GLY A C 1
ATOM 1514 O O . GLY A 1 92 ? 19.340 -12.655 -26.998 1.00 49.49 226 GLY A O 1
ATOM 1518 N N . VAL A 1 93 ? 18.138 -14.112 -25.768 1.00 46.20 227 VAL A N 1
ATOM 1519 C CA . VAL A 1 93 ? 17.020 -14.128 -26.706 1.00 37.15 227 VAL A CA 1
ATOM 1520 C C . VAL A 1 93 ? 15.728 -13.539 -26.125 1.00 44.75 227 VAL A C 1
ATOM 1521 O O . VAL A 1 93 ? 15.136 -12.649 -26.734 1.00 40.62 227 VAL A O 1
ATOM 1534 N N . GLY A 1 94 ? 15.285 -14.005 -24.960 1.00 32.14 228 GLY A N 1
ATOM 1535 C CA . GLY A 1 94 ? 14.011 -13.536 -24.439 1.00 31.42 228 GLY A CA 1
ATOM 1536 C C . GLY A 1 94 ? 13.487 -14.241 -23.201 1.00 26.07 228 GLY A C 1
ATOM 1537 O O . GLY A 1 94 ? 14.243 -14.862 -22.456 1.00 28.70 228 GLY A O 1
ATOM 1541 N N . TYR A 1 95 ? 12.178 -14.121 -22.987 1.00 24.53 229 TYR A N 1
ATOM 1542 C CA . TYR A 1 95 ? 11.494 -14.738 -21.859 1.00 22.70 229 TYR A CA 1
ATOM 1543 C C . TYR A 1 95 ? 10.412 -15.707 -22.315 1.00 24.24 229 TYR A C 1
ATOM 1544 O O . TYR A 1 95 ? 9.872 -15.573 -23.412 1.00 25.60 229 TYR A O 1
ATOM 1562 N N . TYR A 1 96 ? 10.070 -16.663 -21.459 1.00 22.22 230 TYR A N 1
ATOM 1563 C CA . TYR A 1 96 ? 8.980 -17.572 -21.757 1.00 22.19 230 TYR A CA 1
ATOM 1564 C C . TYR A 1 96 ? 8.408 -18.185 -20.492 1.00 23.41 230 TYR A C 1
ATOM 1565 O O . TYR A 1 96 ? 9.039 -18.158 -19.434 1.00 24.65 230 TYR A O 1
ATOM 1583 N N . MET A 1 97 ? 7.206 -18.736 -20.608 1.00 23.83 231 MET A N 1
ATOM 1584 C CA . MET A 1 97 ? 6.611 -19.483 -19.519 1.00 25.01 231 MET A CA 1
ATOM 1585 C C . MET A 1 97 ? 6.915 -20.938 -19.771 1.00 24.11 231 MET A C 1
ATOM 1586 O O . MET A 1 97 ? 6.686 -21.444 -20.865 1.00 25.79 231 MET A O 1
ATOM 1600 N N . LYS A 1 98 ? 7.447 -21.598 -18.749 1.00 24.55 232 LYS A N 1
ATOM 1601 C CA . LYS A 1 98 ? 7.765 -23.011 -18.829 1.00 24.43 232 LYS A CA 1
ATOM 1602 C C . LYS A 1 98 ? 6.487 -23.794 -19.071 1.00 39.28 232 LYS A C 1
ATOM 1603 O O . LYS A 1 98 ? 5.480 -23.543 -18.415 1.00 30.98 232 LYS A O 1
ATOM 1622 N N . SER A 1 99 ? 6.518 -24.730 -20.014 1.00 33.26 233 SER A N 1
ATOM 1623 C CA . SER A 1 99 ? 5.368 -25.601 -20.233 1.00 54.60 233 SER A CA 1
ATOM 1624 C C . SER A 1 99 ? 5.349 -26.731 -19.214 1.00 63.86 233 SER A C 1
ATOM 1625 O O . SER A 1 99 ? 6.394 -27.281 -18.871 1.00 35.74 233 SER A O 1
ATOM 1633 N N . TYR A 1 100 ? 4.155 -27.057 -18.727 1.00 49.98 234 TYR A N 1
ATOM 1634 C CA . TYR A 1 100 ? 3.958 -28.186 -17.824 1.00 58.09 234 TYR A CA 1
ATOM 1635 C C . TYR A 1 100 ? 2.971 -29.160 -18.475 1.00 54.84 234 TYR A C 1
ATOM 1636 O O . TYR A 1 100 ? 2.854 -29.193 -19.701 1.00 70.81 234 TYR A O 1
ATOM 1654 N N . ASP A 1 101 ? 2.273 -29.949 -17.661 1.00 73.26 235 ASP A N 1
ATOM 1655 C CA . ASP A 1 101 ? 1.275 -30.893 -18.154 1.00 101.51 235 ASP A CA 1
ATOM 1656 C C . ASP A 1 101 ? -0.134 -30.454 -17.763 1.00 106.97 235 ASP A C 1
ATOM 1657 O O . ASP A 1 101 ? -1.093 -30.676 -18.504 1.00 104.51 235 ASP A O 1
ATOM 1666 N N . PRO B 1 1 ? -7.835 10.046 -22.903 1.00 90.86 135 PRO B N 1
ATOM 1667 C CA . PRO B 1 1 ? -8.304 10.528 -21.60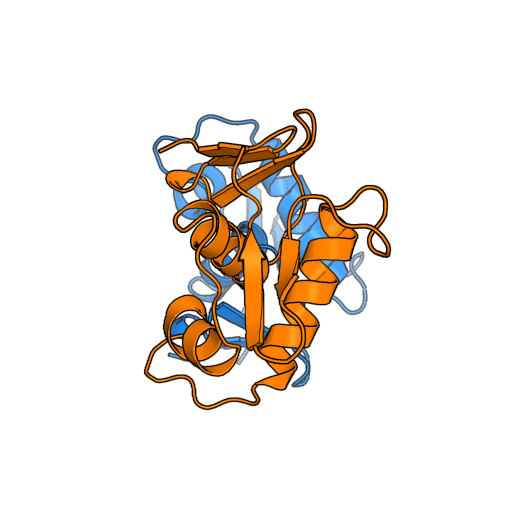4 1.00 51.96 135 PRO B CA 1
ATOM 1668 C C . PRO B 1 1 ? -7.167 10.810 -20.639 1.00 56.31 135 PRO B C 1
ATOM 1669 O O . PRO B 1 1 ? -6.166 10.092 -20.617 1.00 43.29 135 PRO B O 1
ATOM 1680 N N . GLU B 1 2 ? -7.324 11.866 -19.857 1.00 42.65 136 GLU B N 1
ATOM 1681 C CA . GLU B 1 2 ? -6.380 12.178 -18.801 1.00 38.90 136 GLU B CA 1
ATOM 1682 C C . GLU B 1 2 ? -7.166 12.875 -17.712 1.00 35.51 136 GLU B C 1
ATOM 1683 O O . GLU B 1 2 ? -7.831 13.876 -17.964 1.00 44.32 136 GLU B O 1
ATOM 1695 N N . ILE B 1 3 ? -7.094 12.338 -16.502 1.00 29.90 137 ILE B N 1
ATOM 1696 C CA . ILE B 1 3 ? -7.791 12.926 -15.372 1.00 27.07 137 ILE B CA 1
ATOM 1697 C C . ILE B 1 3 ? -6.780 13.472 -14.384 1.00 35.24 137 ILE B C 1
ATOM 1698 O O . ILE B 1 3 ? -5.893 12.745 -13.929 1.00 31.00 137 ILE B O 1
ATOM 1714 N N . ILE B 1 4 ? -6.924 14.751 -14.049 1.00 35.61 138 ILE B N 1
ATOM 1715 C CA . ILE B 1 4 ? -6.060 15.393 -13.067 1.00 34.12 138 ILE B CA 1
ATOM 1716 C C . ILE B 1 4 ? -6.874 15.800 -11.850 1.00 32.93 138 ILE B C 1
ATOM 1717 O O . ILE B 1 4 ? -7.826 16.574 -11.955 1.00 39.86 138 ILE B O 1
ATOM 1733 N N . ILE B 1 5 ? -6.493 15.256 -10.700 1.00 34.16 139 ILE B N 1
ATOM 1734 C CA . ILE B 1 5 ? -7.106 15.596 -9.423 1.00 33.61 139 ILE B CA 1
ATOM 1735 C C . ILE B 1 5 ? -6.001 15.823 -8.404 1.00 31.77 139 ILE B C 1
ATOM 1736 O O . ILE B 1 5 ? -5.321 14.882 -8.008 1.00 34.18 139 ILE B O 1
ATOM 1752 N N . GLY B 1 6 ? -5.831 17.069 -7.977 1.00 36.67 140 GLY B N 1
ATOM 1753 C CA . GLY B 1 6 ? -4.757 17.419 -7.064 1.00 39.67 140 GLY B CA 1
ATOM 1754 C C . GLY B 1 6 ? -3.410 16.979 -7.606 1.00 34.38 140 GLY B C 1
ATOM 1755 O O . GLY B 1 6 ? -3.015 17.395 -8.694 1.00 36.44 140 GLY B O 1
ATOM 1759 N N . ASP B 1 7 ? -2.715 16.126 -6.856 1.00 34.34 141 ASP B N 1
ATOM 1760 C CA . ASP B 1 7 ? -1.395 15.640 -7.254 1.00 34.35 141 ASP B CA 1
ATOM 1761 C C . ASP B 1 7 ? -1.481 14.361 -8.080 1.00 30.49 141 ASP B C 1
ATOM 1762 O O . ASP B 1 7 ? -0.451 13.778 -8.425 1.00 30.65 141 ASP B O 1
ATOM 1771 N N . LEU B 1 8 ? -2.701 13.936 -8.403 1.00 30.48 142 LEU B N 1
ATOM 1772 C CA . LEU B 1 8 ? -2.919 12.682 -9.117 1.00 27.42 142 LEU B CA 1
ATOM 1773 C C . LEU B 1 8 ? -3.118 12.897 -10.607 1.00 27.98 142 LEU B C 1
ATOM 1774 O O . LEU B 1 8 ? -3.830 13.813 -11.023 1.00 30.08 142 LEU B O 1
ATOM 1790 N N . GLN B 1 9 ? -2.495 12.032 -11.401 1.00 25.59 143 GLN B N 1
ATOM 1791 C CA . GLN B 1 9 ? -2.755 11.954 -12.829 1.00 28.10 143 GLN B CA 1
ATOM 1792 C C . GLN B 1 9 ? -3.170 10.534 -13.157 1.00 29.19 143 GLN B C 1
ATOM 1793 O O . GLN B 1 9 ? -2.432 9.587 -12.886 1.00 30.64 143 GLN B O 1
ATOM 1807 N N . ILE B 1 10 ? -4.355 10.390 -13.731 1.00 25.73 144 ILE B N 1
ATOM 1808 C CA . ILE B 1 10 ? -4.854 9.081 -14.117 1.00 23.81 144 ILE B CA 1
ATOM 1809 C C . ILE B 1 10 ? -4.902 9.044 -15.637 1.00 26.69 144 ILE B C 1
ATOM 1810 O O . ILE B 1 10 ? -5.512 9.910 -16.263 1.00 27.72 144 ILE B O 1
ATOM 1826 N N . LEU B 1 11 ? -4.207 8.069 -16.219 1.00 27.23 145 LEU B N 1
ATOM 1827 C CA . LEU B 1 11 ? -4.158 7.887 -17.667 1.00 25.25 145 LEU B CA 1
ATOM 1828 C C . LEU B 1 11 ? -4.859 6.585 -18.029 1.00 24.95 145 LEU B C 1
ATOM 1829 O O . LEU B 1 11 ? -4.224 5.529 -18.065 1.00 28.64 145 LEU B O 1
ATOM 1845 N N . PRO B 1 12 ? -6.175 6.648 -18.272 1.00 28.81 146 PRO B N 1
ATOM 1846 C CA . PRO B 1 12 ? -6.984 5.439 -18.466 1.00 32.04 146 PRO B CA 1
ATOM 1847 C C . PRO B 1 12 ? -6.519 4.526 -19.602 1.00 31.10 146 PRO B C 1
ATOM 1848 O O . PRO B 1 12 ? -6.567 3.309 -19.423 1.00 31.03 146 PRO B O 1
ATOM 1859 N N . ASP B 1 13 ? -6.085 5.073 -20.736 1.00 27.25 147 ASP B N 1
ATOM 1860 C CA . ASP B 1 13 ? -5.694 4.223 -21.865 1.00 32.23 147 ASP B CA 1
ATOM 1861 C C . ASP B 1 13 ? -4.416 3.444 -21.554 1.00 29.15 147 ASP B C 1
ATOM 1862 O O . ASP B 1 13 ? -4.184 2.364 -22.102 1.00 34.27 147 ASP B O 1
ATOM 1871 N N . ALA B 1 14 ? -3.598 3.987 -20.659 1.00 27.49 148 ALA B N 1
ATOM 1872 C CA . ALA B 1 14 ? -2.324 3.371 -20.308 1.00 30.68 148 ALA B CA 1
ATOM 1873 C C . ALA B 1 14 ? -2.409 2.520 -19.038 1.00 25.51 148 ALA B C 1
ATOM 1874 O O . ALA B 1 14 ? -1.459 1.820 -18.695 1.00 29.67 148 ALA B O 1
ATOM 1881 N N . PHE B 1 15 ? -3.570 2.544 -18.386 1.00 27.11 149 PHE B N 1
ATOM 1882 C CA . PHE B 1 15 ? -3.754 1.972 -17.046 1.00 28.78 149 PHE B CA 1
ATOM 1883 C C . PHE B 1 15 ? -2.628 2.391 -16.104 1.00 25.67 149 PHE B C 1
ATOM 1884 O O . PHE B 1 15 ? -2.020 1.567 -15.415 1.00 27.79 149 PHE B O 1
ATOM 1901 N N . VAL B 1 16 ? -2.380 3.694 -16.067 1.00 24.15 150 VAL B N 1
ATOM 1902 C CA . VAL B 1 16 ? -1.331 4.269 -15.244 1.00 27.04 150 VAL B CA 1
ATOM 1903 C C . VAL B 1 16 ? -1.901 5.367 -14.358 1.00 24.48 150 VAL B C 1
ATOM 1904 O O . VAL B 1 16 ? -2.672 6.211 -14.807 1.00 25.61 150 VAL B O 1
ATOM 1917 N N . ALA B 1 17 ? -1.529 5.325 -13.084 1.00 22.56 151 ALA B N 1
ATOM 1918 C CA . ALA B 1 17 ? -1.793 6.413 -12.158 1.00 23.99 151 ALA B CA 1
ATOM 1919 C C . ALA B 1 17 ? -0.464 6.927 -11.630 1.00 22.55 151 ALA B C 1
ATOM 1920 O O . ALA B 1 17 ? 0.413 6.139 -11.273 1.00 26.46 151 ALA B O 1
ATOM 1927 N N . LYS B 1 18 ? -0.319 8.247 -11.586 1.00 24.26 152 LYS B N 1
ATOM 1928 C CA . LYS B 1 18 ? 0.879 8.871 -11.044 1.00 26.22 152 LYS B CA 1
ATOM 1929 C C . LYS B 1 18 ? 0.514 9.810 -9.904 1.00 28.53 152 LYS B C 1
ATOM 1930 O O . LYS B 1 18 ? -0.542 10.445 -9.923 1.00 31.36 152 LYS B O 1
ATOM 1949 N N . LYS B 1 19 ? 1.401 9.891 -8.920 1.00 26.55 153 LYS B N 1
ATOM 1950 C CA . LYS B 1 19 ? 1.234 10.792 -7.791 1.00 27.18 153 LYS B CA 1
ATOM 1951 C C . LYS B 1 19 ? 2.496 11.629 -7.759 1.00 32.63 153 LYS B C 1
ATOM 1952 O O . LYS B 1 19 ? 3.593 11.090 -7.635 1.00 33.06 153 LYS B O 1
ATOM 1971 N N . ARG B 1 20 ? 2.334 12.940 -7.906 1.00 30.09 154 ARG B N 1
ATOM 1972 C CA . ARG B 1 20 ? 3.459 13.862 -8.027 1.00 34.71 154 ARG B CA 1
ATOM 1973 C C . ARG B 1 20 ? 4.439 13.414 -9.113 1.00 36.27 154 ARG B C 1
ATOM 1974 O O . ARG B 1 20 ? 5.657 13.547 -8.969 1.00 38.21 154 ARG B O 1
ATOM 1995 N N . GLY B 1 21 ? 3.886 12.897 -10.208 1.00 33.79 155 GLY B N 1
ATOM 1996 C CA . GLY B 1 21 ? 4.666 12.561 -11.387 1.00 33.82 155 GLY B CA 1
ATOM 1997 C C . GLY B 1 21 ? 5.317 11.191 -11.351 1.00 36.10 155 GLY B C 1
ATOM 1998 O O . GLY B 1 21 ? 5.982 10.800 -12.311 1.00 39.64 155 GLY B O 1
ATOM 2002 N N . THR B 1 22 ? 5.151 10.474 -10.240 1.00 34.18 156 THR B N 1
ATOM 2003 C CA . THR B 1 22 ? 5.688 9.123 -10.094 1.00 33.69 156 THR B CA 1
ATOM 2004 C C . THR B 1 22 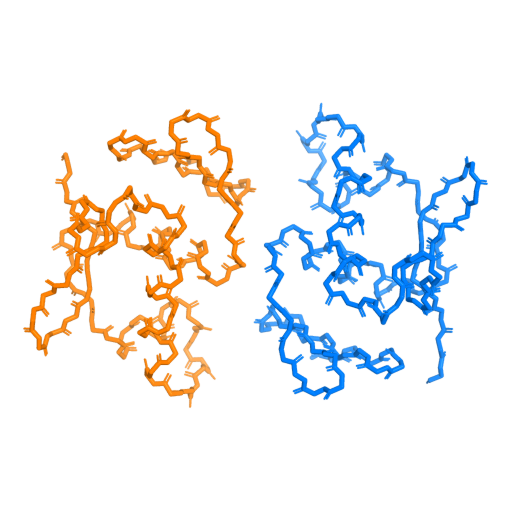? 4.590 8.062 -10.188 1.00 32.05 156 THR B C 1
ATOM 2005 O O . THR B 1 22 ? 3.556 8.173 -9.528 1.00 29.08 156 THR B O 1
ATOM 2016 N N . GLU B 1 23 ? 4.831 7.018 -10.980 1.00 29.75 157 GLU B N 1
ATOM 2017 C CA . GLU B 1 23 ? 3.854 5.945 -11.142 1.00 28.74 157 GLU B CA 1
ATOM 2018 C C . GLU B 1 23 ? 3.590 5.225 -9.826 1.00 30.85 157 GLU B C 1
ATOM 2019 O O . GLU B 1 23 ? 4.510 4.898 -9.073 1.00 31.26 157 GLU B O 1
ATOM 2031 N N . VAL B 1 24 ? 2.310 4.994 -9.566 1.00 28.61 158 VAL B N 1
ATOM 2032 C CA . VAL B 1 24 ? 1.854 4.266 -8.396 1.00 25.19 158 VAL B CA 1
ATOM 2033 C C . VAL B 1 24 ? 1.548 2.835 -8.807 1.00 25.93 158 VAL B C 1
ATOM 2034 O O . VAL B 1 24 ? 0.826 2.609 -9.776 1.00 27.83 158 VAL B O 1
ATOM 2047 N N . GLU B 1 25 ? 2.115 1.870 -8.093 1.00 24.70 159 GLU B N 1
ATOM 2048 C CA . GLU B 1 25 ? 1.881 0.474 -8.408 1.00 23.45 159 GLU B CA 1
ATOM 2049 C C . GLU B 1 25 ? 0.541 0.040 -7.843 1.00 27.59 159 GLU B C 1
ATOM 2050 O O . GLU B 1 25 ? 0.419 -0.245 -6.657 1.00 42.07 159 GLU B O 1
ATOM 2062 N N . LEU B 1 26 ? -0.452 -0.034 -8.718 1.00 25.58 160 LEU B N 1
ATOM 2063 C CA . LEU B 1 26 ? -1.796 -0.437 -8.327 1.00 23.10 160 LEU B CA 1
ATOM 2064 C C . LEU B 1 26 ? -2.105 -1.772 -8.957 1.00 21.86 160 LEU B C 1
ATOM 2065 O O . LEU B 1 26 ? -1.657 -2.048 -10.066 1.00 24.10 160 LEU B O 1
ATOM 2081 N N . THR B 1 27 ? -2.869 -2.605 -8.259 1.00 22.06 161 THR B N 1
ATOM 2082 C CA . THR B 1 27 ? -3.394 -3.803 -8.890 1.00 21.65 161 THR B CA 1
ATOM 2083 C C . THR B 1 27 ? -4.390 -3.383 -9.946 1.00 20.62 161 THR B C 1
ATOM 2084 O O . THR B 1 27 ? -4.869 -2.251 -9.951 1.00 23.03 161 THR B O 1
ATOM 2095 N N . HIS B 1 28 ? -4.730 -4.313 -10.829 1.00 24.97 162 HIS B N 1
ATOM 2096 C CA . HIS B 1 28 ? -5.772 -4.071 -11.802 1.00 24.79 162 HIS B CA 1
ATOM 2097 C C . HIS B 1 28 ? -7.056 -3.538 -11.150 1.00 23.50 162 HIS B C 1
ATOM 2098 O O . HIS B 1 28 ? -7.628 -2.546 -11.593 1.00 24.95 162 HIS B O 1
ATOM 2111 N N . ARG B 1 29 ? -7.509 -4.197 -10.093 1.00 21.46 163 ARG B N 1
ATOM 2112 C CA . ARG B 1 29 ? -8.790 -3.846 -9.5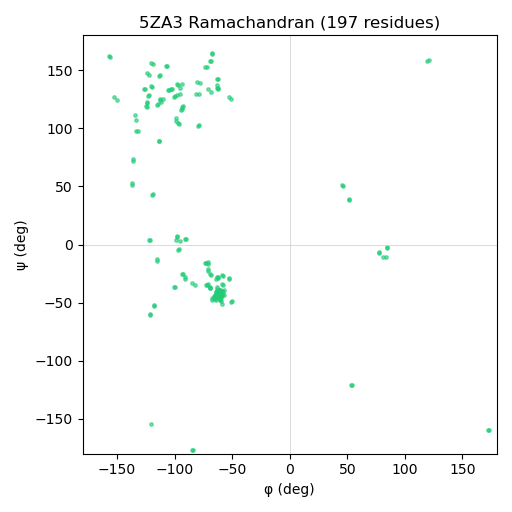00 1.00 21.31 163 ARG B CA 1
ATOM 2113 C C . ARG B 1 29 ? -8.720 -2.508 -8.765 1.00 21.36 163 ARG B C 1
ATOM 2114 O O . ARG B 1 29 ? -9.679 -1.722 -8.775 1.00 22.77 163 ARG B O 1
ATOM 2135 N N . GLU B 1 30 ? -7.580 -2.228 -8.144 1.00 20.92 164 GLU B N 1
ATOM 2136 C CA . GLU B 1 30 ? -7.373 -0.932 -7.508 1.00 19.74 164 GLU B CA 1
ATOM 2137 C C . GLU B 1 30 ? -7.435 0.195 -8.537 1.00 19.81 164 GLU B C 1
ATOM 2138 O O . GLU B 1 30 ? -8.035 1.242 -8.280 1.00 21.45 164 GLU B O 1
ATOM 2150 N N . PHE B 1 31 ? -6.808 0.004 -9.694 1.00 19.31 165 PHE B N 1
ATOM 2151 C CA . PHE B 1 31 ? -6.843 1.047 -10.712 1.00 19.66 165 PHE B CA 1
ATOM 2152 C C . PHE B 1 31 ? -8.277 1.250 -11.201 1.00 21.10 165 PHE B C 1
ATOM 2153 O O . PHE B 1 31 ? -8.728 2.375 -11.384 1.00 21.76 165 PHE B O 1
ATOM 2170 N N . GLU B 1 32 ? -8.983 0.150 -11.436 1.00 22.44 166 GLU B N 1
ATOM 2171 C CA . GLU B 1 32 ? -10.373 0.232 -11.895 1.00 22.31 166 GLU B CA 1
ATOM 2172 C C . GLU B 1 32 ? -11.257 0.989 -10.917 1.00 20.27 166 GLU B C 1
ATOM 2173 O O . GLU B 1 32 ? -12.094 1.793 -11.311 1.00 22.94 166 GLU B O 1
ATOM 2185 N N . LEU B 1 33 ? -11.037 0.759 -9.632 1.00 19.69 167 LEU B N 1
ATOM 2186 C CA . LEU B 1 33 ? -11.795 1.451 -8.607 1.00 18.34 167 LEU B CA 1
ATOM 2187 C C . LEU B 1 33 ? -11.454 2.934 -8.592 1.00 22.39 167 LEU B C 1
ATOM 2188 O O . LEU B 1 33 ? -12.341 3.786 -8.577 1.00 21.66 167 LEU B O 1
ATOM 2204 N N . LEU B 1 34 ? -10.162 3.247 -8.614 1.00 20.66 168 LEU B N 1
ATOM 2205 C CA . LEU B 1 34 ? -9.730 4.636 -8.640 1.00 19.27 168 LEU B CA 1
ATOM 2206 C C . LEU B 1 34 ? -10.274 5.380 -9.857 1.00 22.22 168 LEU B C 1
ATOM 2207 O O . LEU B 1 34 ? -10.772 6.502 -9.736 1.00 23.23 168 LEU B O 1
ATOM 2223 N N . HIS B 1 35 ? -10.220 4.742 -11.023 1.00 22.08 169 HIS B N 1
ATOM 2224 C CA . HIS B 1 35 ? -10.683 5.372 -12.254 1.00 22.86 169 HIS B CA 1
ATOM 2225 C C . HIS B 1 35 ? -12.179 5.654 -12.167 1.00 24.14 169 HIS B C 1
ATOM 2226 O O . HIS B 1 35 ? -12.646 6.709 -12.592 1.00 25.86 169 HIS B O 1
ATOM 2239 N N . HIS B 1 36 ? -12.935 4.714 -11.610 1.00 22.83 170 HIS B N 1
ATOM 2240 C CA . HIS B 1 36 ? -14.373 4.899 -11.502 1.00 24.28 170 HIS B CA 1
ATOM 2241 C C . HIS B 1 36 ? -14.727 6.052 -10.571 1.00 24.67 170 HIS B C 1
ATOM 2242 O O . HIS B 1 36 ? -15.565 6.885 -10.901 1.00 25.42 170 HIS B O 1
ATOM 2255 N N . LEU B 1 37 ? -14.103 6.095 -9.399 1.00 25.52 171 LEU B N 1
ATOM 2256 C CA . LEU B 1 37 ? -14.339 7.198 -8.476 1.00 24.29 171 LEU B CA 1
ATOM 2257 C C . LEU B 1 37 ? -13.930 8.528 -9.109 1.00 25.24 171 LEU B C 1
ATOM 2258 O O . LEU B 1 37 ? -14.610 9.539 -8.944 1.00 27.85 171 LEU B O 1
ATOM 2274 N N . ALA B 1 38 ? -12.814 8.520 -9.830 1.00 25.89 172 ALA B N 1
ATOM 2275 C CA . ALA B 1 38 ? -12.257 9.749 -10.400 1.00 28.25 172 ALA B CA 1
ATOM 2276 C C . ALA B 1 38 ? -13.084 10.309 -11.555 1.00 26.74 172 ALA B C 1
ATOM 2277 O O . ALA B 1 38 ? -12.983 11.494 -11.872 1.00 31.19 172 ALA B O 1
ATOM 2284 N N . THR B 1 39 ? -13.877 9.455 -12.195 1.00 27.83 173 THR B N 1
ATOM 2285 C CA . THR B 1 39 ? -14.744 9.892 -13.288 1.00 26.88 173 THR B CA 1
ATOM 2286 C C . THR B 1 39 ? -16.174 10.129 -12.804 1.00 29.70 173 THR B C 1
ATOM 2287 O O . THR B 1 39 ? -17.061 10.436 -13.601 1.00 34.38 173 THR B O 1
ATOM 2298 N N . HIS B 1 40 ? -16.387 9.980 -11.498 1.00 30.70 174 HIS B N 1
ATOM 2299 C CA . HIS B 1 40 ? -17.674 10.276 -10.873 1.00 32.88 174 HIS B CA 1
ATOM 2300 C C . HIS B 1 40 ? -17.490 11.034 -9.564 1.00 33.59 174 HIS B C 1
ATOM 2301 O O . HIS B 1 40 ? -18.037 10.651 -8.531 1.00 36.46 174 HIS B O 1
ATOM 2314 N N . THR B 1 41 ? -16.718 12.113 -9.616 1.00 34.13 175 THR B N 1
ATOM 2315 C CA . THR B 1 41 ? -16.350 12.849 -8.412 1.00 35.30 175 THR B CA 1
ATOM 2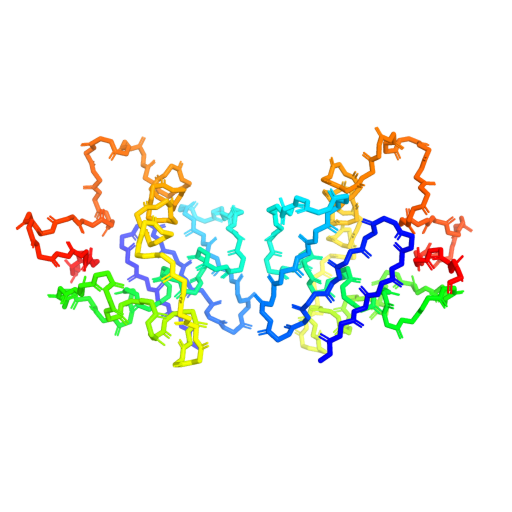316 C C . THR B 1 41 ? -17.571 13.453 -7.726 1.00 41.58 175 THR B C 1
ATOM 2317 O O . THR B 1 41 ? -18.504 13.908 -8.385 1.00 40.05 175 THR B O 1
ATOM 2328 N N . GLY B 1 42 ? -17.546 13.446 -6.396 1.00 37.12 176 GLY B N 1
ATOM 2329 C CA . GLY B 1 42 ? -18.635 13.956 -5.584 1.00 44.65 176 GLY B CA 1
ATOM 2330 C C . GLY B 1 42 ? -19.823 13.018 -5.479 1.00 44.19 176 GLY B C 1
ATOM 2331 O O . GLY B 1 42 ? -20.746 13.265 -4.702 1.00 58.37 176 GLY B O 1
ATOM 2335 N N . GLN B 1 43 ? -19.801 11.932 -6.246 1.00 39.54 177 GLN B N 1
ATOM 2336 C CA . GLN B 1 43 ? -20.908 10.986 -6.243 1.00 39.90 177 GLN B CA 1
ATOM 2337 C C . GLN B 1 43 ? -20.602 9.888 -5.232 1.00 31.57 177 GLN B C 1
ATOM 2338 O O . GLN B 1 43 ? -19.605 9.175 -5.366 1.00 31.57 177 GLN B O 1
ATOM 2352 N N . VAL B 1 44 ? -21.450 9.769 -4.215 1.00 40.11 178 VAL B N 1
ATOM 2353 C CA . VAL B 1 44 ? -21.241 8.782 -3.165 1.00 34.37 178 VAL B CA 1
ATOM 2354 C C . VAL B 1 44 ? -21.743 7.438 -3.663 1.00 37.85 178 VAL B C 1
ATOM 2355 O O . VAL B 1 44 ? -22.865 7.329 -4.158 1.00 39.24 178 VAL B O 1
ATOM 2368 N N . MET B 1 45 ? -20.898 6.422 -3.534 1.00 35.58 179 MET B N 1
ATOM 2369 C CA . MET B 1 45 ? -21.213 5.095 -4.036 1.00 31.35 179 MET B CA 1
ATOM 2370 C C . MET B 1 45 ? -21.168 4.049 -2.932 1.00 35.51 179 MET B C 1
ATOM 2371 O O . MET B 1 45 ? -20.197 3.955 -2.182 1.00 33.73 179 MET B O 1
ATOM 2385 N N . THR B 1 46 ? -22.245 3.280 -2.831 1.00 33.88 180 THR B N 1
ATOM 2386 C CA . THR B 1 46 ? -22.320 2.179 -1.885 1.00 33.35 180 THR B CA 1
ATOM 2387 C C . THR B 1 46 ? -21.382 1.064 -2.314 1.00 28.47 180 THR B C 1
ATOM 2388 O O . THR B 1 46 ? -20.994 0.979 -3.482 1.00 28.31 180 THR B O 1
ATOM 2399 N N . ARG B 1 47 ? -21.005 0.219 -1.362 1.00 31.62 181 ARG B N 1
ATOM 2400 C CA . ARG B 1 47 ? -20.154 -0.923 -1.655 1.00 29.53 181 ARG B CA 1
ATOM 2401 C C . ARG B 1 47 ? -20.823 -1.850 -2.662 1.00 29.15 181 ARG B C 1
ATOM 2402 O O . ARG B 1 47 ? -20.163 -2.403 -3.543 1.00 28.91 181 ARG B O 1
ATOM 2423 N N . GLU B 1 48 ? -22.133 -2.018 -2.522 1.00 29.96 182 GLU B N 1
ATOM 2424 C CA . GLU B 1 48 ? -22.886 -2.883 -3.413 1.00 32.34 182 GLU B CA 1
ATOM 2425 C C . GLU B 1 48 ? -22.807 -2.348 -4.840 1.00 32.32 182 GLU B C 1
ATOM 2426 O O . GLU B 1 48 ? -22.581 -3.102 -5.778 1.00 31.28 182 GLU B O 1
ATOM 2438 N N . HIS B 1 49 ? -22.978 -1.041 -4.995 1.00 30.11 183 HIS B N 1
ATOM 2439 C CA . HIS B 1 49 ? -22.902 -0.405 -6.303 1.00 30.47 183 HIS B CA 1
ATOM 2440 C C . HIS B 1 49 ? -21.497 -0.545 -6.890 1.00 27.22 183 HIS B C 1
ATOM 2441 O O . HIS B 1 49 ? -21.333 -0.817 -8.078 1.00 27.56 183 HIS B O 1
ATOM 2454 N N . LEU B 1 50 ? -20.484 -0.324 -6.058 1.00 24.56 184 LEU B N 1
ATOM 2455 C CA . LEU B 1 50 ? -19.101 -0.454 -6.500 1.00 24.68 184 LEU B CA 1
ATOM 2456 C C . LEU B 1 50 ? -18.772 -1.879 -6.927 1.00 22.97 184 LEU B C 1
ATOM 2457 O O . LEU B 1 50 ? -18.009 -2.089 -7.869 1.00 24.17 184 LEU B O 1
ATOM 2473 N N . LEU B 1 51 ? -19.325 -2.865 -6.232 1.00 27.13 185 LEU B N 1
ATOM 2474 C CA . LEU B 1 51 ? -19.091 -4.251 -6.602 1.00 27.19 185 LEU B CA 1
ATOM 2475 C C . LEU B 1 51 ? -19.576 -4.481 -8.029 1.00 27.41 185 LEU B C 1
ATOM 2476 O O . LEU B 1 51 ? -18.857 -5.032 -8.860 1.00 27.60 185 LEU B O 1
ATOM 2492 N N . GLU B 1 52 ? -20.792 -4.037 -8.325 1.00 24.71 186 GLU B N 1
ATOM 2493 C CA . GLU B 1 52 ? -21.374 -4.314 -9.626 1.00 28.05 186 GLU B CA 1
ATOM 2494 C C . GLU B 1 52 ? -20.661 -3.544 -10.737 1.00 29.27 186 GLU B C 1
ATOM 2495 O O . GLU B 1 52 ? -20.446 -4.074 -11.820 1.00 31.19 186 GLU B O 1
ATOM 2507 N N . THR B 1 53 ? -20.261 -2.308 -10.458 1.00 26.79 187 THR B N 1
ATOM 2508 C CA . THR B 1 53 ? -19.702 -1.445 -11.500 1.00 27.94 187 THR B CA 1
ATOM 2509 C C . THR B 1 53 ? -18.201 -1.657 -11.723 1.00 30.32 187 THR B C 1
ATOM 2510 O O . THR B 1 53 ? -17.715 -1.537 -12.849 1.00 33.58 187 THR B O 1
ATOM 2521 N N . VAL B 1 54 ? -17.478 -1.991 -10.661 1.00 25.27 188 VAL B N 1
ATOM 2522 C CA . VAL B 1 54 ? -16.024 -2.125 -10.738 1.00 26.47 188 VAL B CA 1
ATOM 2523 C C . VAL B 1 54 ? -15.605 -3.592 -10.855 1.00 24.99 188 VAL B C 1
ATOM 2524 O O . VAL B 1 54 ? -14.656 -3.889 -11.560 1.00 27.87 188 VAL B O 1
ATOM 2537 N N . TRP B 1 55 ? -16.293 -4.517 -10.193 1.00 23.33 189 TRP B N 1
ATOM 2538 C CA . TRP B 1 55 ? -15.956 -5.939 -10.343 1.00 25.64 189 TRP B CA 1
ATOM 2539 C C . TRP B 1 55 ? -16.793 -6.618 -11.431 1.00 26.24 189 TRP B C 1
ATOM 2540 O O . TRP B 1 55 ? -16.366 -7.611 -12.020 1.00 30.91 189 TRP B O 1
ATOM 2561 N N . GLY B 1 56 ? -17.981 -6.074 -11.693 1.00 23.42 190 GLY B N 1
ATOM 2562 C CA . GLY B 1 56 ? -18.845 -6.559 -12.766 1.00 24.79 190 GLY B CA 1
ATOM 2563 C C . GLY B 1 56 ? -20.217 -7.042 -12.313 1.00 23.95 190 GLY B C 1
ATOM 2564 O O . GLY B 1 56 ? -20.426 -7.372 -11.146 1.00 26.16 190 GLY B O 1
ATOM 2568 N N . TYR B 1 57 ? -21.167 -7.070 -13.244 1.00 27.97 191 TYR B N 1
ATOM 2569 C CA . TYR B 1 57 ? -22.543 -7.416 -12.903 1.00 28.81 191 TYR B CA 1
ATOM 2570 C C . TYR B 1 57 ? -22.720 -8.907 -12.628 1.00 26.14 191 TYR B C 1
ATOM 2571 O O . TYR B 1 57 ? -23.716 -9.304 -12.038 1.00 27.44 191 TYR B O 1
ATOM 2589 N N . ASP B 1 58 ? -21.744 -9.716 -13.034 1.00 26.54 192 ASP B N 1
ATOM 2590 C CA . ASP B 1 58 ? -21.753 -11.145 -12.725 1.00 29.06 192 ASP B CA 1
ATOM 2591 C C . ASP B 1 58 ? -20.889 -11.482 -11.501 1.00 29.78 192 ASP B C 1
ATOM 2592 O O . ASP B 1 58 ? -20.687 -12.654 -11.183 1.00 35.96 192 ASP B O 1
ATOM 2601 N N . TYR B 1 59 ? -20.387 -10.463 -10.811 1.00 28.76 193 TYR B N 1
ATOM 2602 C CA . TYR B 1 59 ? -19.580 -10.690 -9.616 1.00 25.14 193 TYR B CA 1
ATOM 2603 C C . TYR B 1 59 ? -20.453 -10.637 -8.369 1.00 26.36 193 TYR B C 1
ATOM 2604 O O . TYR B 1 59 ? -21.031 -9.599 -8.051 1.00 29.14 193 TYR B O 1
ATOM 2622 N N . PHE B 1 60 ? -20.542 -11.765 -7.669 1.00 28.52 194 PHE B N 1
ATOM 2623 C CA . PHE B 1 60 ? -21.385 -11.879 -6.483 1.00 28.12 194 PHE B CA 1
ATOM 2624 C C . PHE B 1 60 ? -20.567 -12.217 -5.240 1.00 35.85 194 PHE B C 1
ATOM 2625 O O . PHE B 1 60 ? -20.958 -13.060 -4.432 1.00 47.96 194 PHE B O 1
ATOM 2642 N N . GLY B 1 61 ? -19.429 -11.552 -5.103 1.00 35.74 195 GLY B N 1
ATOM 2643 C CA . GLY B 1 61 ? -18.565 -11.729 -3.952 1.00 40.51 195 GLY B CA 1
ATOM 2644 C C . GLY B 1 61 ? -18.975 -10.858 -2.778 1.00 52.75 195 GLY B C 1
ATOM 2645 O O . GLY B 1 61 ? -19.977 -10.146 -2.824 1.00 46.16 195 GLY B O 1
ATOM 2649 N N . ASP B 1 62 ? -18.177 -10.929 -1.719 1.00 37.24 196 ASP B N 1
ATOM 2650 C CA . ASP B 1 62 ? -18.404 -10.194 -0.479 1.00 39.58 196 ASP B CA 1
ATOM 2651 C C . ASP B 1 62 ? -18.158 -8.691 -0.638 1.00 34.87 196 ASP B C 1
ATOM 2652 O O . ASP B 1 62 ? -17.147 -8.280 -1.208 1.00 33.50 196 ASP B O 1
ATOM 2661 N N . VAL B 1 63 ? -19.075 -7.875 -0.121 1.00 35.23 197 VAL B N 1
ATOM 2662 C CA . VAL B 1 63 ? -18.889 -6.421 -0.099 1.00 40.09 197 VAL B CA 1
ATOM 2663 C C . VAL B 1 63 ? -17.626 -5.986 0.642 1.00 44.73 197 VAL B C 1
ATOM 2664 O O . VAL B 1 63 ? -17.075 -4.921 0.357 1.00 41.67 197 VAL B O 1
ATOM 2677 N N . ARG B 1 64 ? -17.183 -6.794 1.600 1.00 34.83 198 ARG B N 1
ATOM 2678 C CA . ARG B 1 64 ? -15.923 -6.547 2.304 1.00 35.70 198 ARG B CA 1
ATOM 2679 C C . ARG B 1 64 ? -14.750 -6.354 1.345 1.00 32.50 198 ARG B C 1
ATOM 2680 O O . ARG B 1 64 ? -13.807 -5.620 1.636 1.00 31.09 198 ARG B O 1
ATOM 2701 N N . THR B 1 65 ? -14.826 -6.997 0.189 1.00 29.31 199 THR B N 1
ATOM 2702 C CA . THR B 1 65 ? -13.792 -6.864 -0.830 1.00 24.69 199 THR B CA 1
ATOM 2703 C C . THR B 1 65 ? -13.635 -5.408 -1.267 1.00 25.42 199 THR B C 1
ATOM 2704 O O . THR B 1 65 ? -12.533 -4.966 -1.607 1.00 26.36 199 THR B O 1
ATOM 2715 N N . VAL B 1 66 ? -14.737 -4.663 -1.292 1.00 26.14 200 VAL B N 1
ATOM 2716 C CA . VAL B 1 66 ? -14.667 -3.240 -1.616 1.00 25.80 200 VAL B CA 1
ATOM 2717 C C . VAL B 1 66 ? -13.895 -2.483 -0.524 1.00 24.07 200 VAL B C 1
ATOM 2718 O O . VAL B 1 66 ? -13.055 -1.638 -0.827 1.00 25.52 200 VAL B O 1
ATOM 2731 N N . ASP B 1 67 ? -14.182 -2.785 0.742 1.00 29.53 201 ASP B N 1
ATOM 2732 C CA . ASP B 1 67 ? -13.494 -2.130 1.861 1.00 29.89 201 ASP B CA 1
ATOM 2733 C C . ASP B 1 67 ? -11.992 -2.402 1.823 1.00 27.88 201 ASP B C 1
ATOM 2734 O O . ASP B 1 67 ? -11.181 -1.499 2.052 1.00 26.13 201 ASP B O 1
ATOM 2743 N N . VAL B 1 68 ? -11.622 -3.645 1.539 1.00 25.92 202 VAL B N 1
ATOM 2744 C CA . VAL B 1 68 ? -10.217 -4.024 1.456 1.00 27.23 202 VAL B CA 1
ATOM 2745 C C . VAL B 1 68 ? -9.542 -3.231 0.350 1.00 24.73 202 VAL B C 1
ATOM 2746 O O . VAL B 1 68 ? -8.445 -2.702 0.522 1.00 24.91 202 VAL B O 1
ATOM 2759 N N . THR B 1 69 ? -10.201 -3.153 -0.799 1.00 23.83 203 THR B N 1
ATOM 2760 C CA . THR B 1 69 ? -9.594 -2.530 -1.962 1.00 20.11 203 THR B CA 1
ATOM 2761 C C . THR B 1 69 ? -9.458 -1.018 -1.734 1.00 20.08 203 THR B C 1
ATOM 2762 O O . THR B 1 69 ? -8.458 -0.425 -2.137 1.00 22.23 203 THR B O 1
ATOM 2773 N N . VAL B 1 70 ? -10.433 -0.398 -1.071 1.00 22.58 204 VAL B N 1
ATOM 2774 C CA . VAL B 1 70 ? -10.302 1.017 -0.724 1.00 24.11 204 VAL B CA 1
ATOM 2775 C C . VAL B 1 70 ? -9.133 1.213 0.237 1.00 22.37 204 VAL B C 1
ATOM 2776 O O . VAL B 1 70 ? -8.371 2.167 0.094 1.00 24.28 204 VAL B O 1
ATOM 2789 N N . ARG B 1 71 ? -8.971 0.317 1.206 1.00 23.85 205 ARG B N 1
ATOM 2790 C CA . ARG B 1 71 ? -7.850 0.441 2.135 1.00 21.80 205 ARG B CA 1
ATOM 2791 C C . ARG B 1 71 ? -6.511 0.371 1.392 1.00 21.92 205 ARG B C 1
ATOM 2792 O O . ARG B 1 71 ? -5.615 1.188 1.631 1.00 23.87 205 ARG B O 1
ATOM 2813 N N . ARG B 1 72 ? -6.365 -0.602 0.497 1.00 21.79 206 ARG B N 1
ATOM 2814 C CA . ARG B 1 72 ? -5.131 -0.738 -0.279 1.00 22.95 206 ARG B CA 1
ATOM 2815 C C . ARG B 1 72 ? -4.875 0.499 -1.116 1.00 23.10 206 ARG B C 1
ATOM 2816 O O . ARG B 1 72 ? -3.737 0.949 -1.247 1.00 25.74 206 ARG B O 1
ATOM 2837 N N . LEU B 1 73 ? -5.939 1.037 -1.697 1.00 23.19 207 LEU B N 1
ATOM 2838 C CA . LEU B 1 73 ? -5.815 2.208 -2.537 1.00 21.91 207 LEU B CA 1
ATOM 2839 C C . LEU B 1 73 ? -5.325 3.376 -1.701 1.00 22.29 207 LEU B C 1
ATOM 2840 O O . LEU B 1 73 ? -4.377 4.054 -2.081 1.00 26.28 207 LEU B O 1
ATOM 2856 N N . ARG B 1 74 ? -5.941 3.583 -0.540 1.00 23.16 208 ARG B N 1
ATOM 2857 C CA . ARG B 1 74 ? -5.511 4.637 0.372 1.00 24.73 208 ARG B CA 1
ATOM 2858 C C . ARG B 1 74 ? -4.049 4.495 0.782 1.00 24.20 208 ARG B C 1
ATOM 2859 O O . ARG B 1 74 ? -3.310 5.477 0.809 1.00 28.84 208 ARG B O 1
ATOM 2880 N N . GLU B 1 75 ? -3.621 3.277 1.096 1.00 24.48 209 GLU B N 1
ATOM 2881 C CA . GLU B 1 75 ? -2.236 3.072 1.502 1.00 24.62 209 GLU B CA 1
ATOM 2882 C C . GLU B 1 75 ? -1.266 3.436 0.381 1.00 23.74 209 GLU B C 1
ATOM 2883 O O . GLU B 1 75 ? -0.135 3.838 0.644 1.00 28.18 209 GLU B O 1
ATOM 2895 N N . LYS B 1 76 ? -1.705 3.295 -0.863 1.00 24.40 210 LYS B N 1
ATOM 2896 C CA . LYS B 1 76 ? -0.832 3.543 -2.002 1.00 27.14 210 LYS B CA 1
ATOM 2897 C C . LYS B 1 76 ? -0.851 4.983 -2.528 1.00 23.46 210 LYS B C 1
ATOM 2898 O O . LYS B 1 76 ? 0.160 5.448 -3.065 1.00 28.47 210 LYS B O 1
ATOM 2917 N N . ILE B 1 77 ? -1.977 5.684 -2.383 1.00 23.09 211 ILE B N 1
ATOM 2918 C CA . ILE B 1 77 ? -2.099 7.033 -2.948 1.00 23.94 211 ILE B CA 1
ATOM 2919 C C . ILE B 1 77 ? -2.265 8.152 -1.921 1.00 37.59 211 ILE B C 1
ATOM 2920 O O . ILE B 1 77 ? -2.195 9.318 -2.298 1.00 34.70 211 ILE B O 1
ATOM 2936 N N . GLU B 1 78 ? -2.532 7.826 -0.657 1.00 27.41 212 GLU B N 1
ATOM 2937 C CA . GLU B 1 78 ? -2.663 8.874 0.361 1.00 30.42 212 GLU B CA 1
ATOM 2938 C C . GLU B 1 78 ? -1.351 9.095 1.104 1.00 33.57 212 GLU B C 1
ATOM 2939 O O . GLU B 1 78 ? -0.687 8.143 1.507 1.00 32.23 212 GLU B O 1
ATOM 2951 N N . ASP B 1 79 ? -0.984 10.358 1.285 1.00 32.58 213 ASP B N 1
ATOM 2952 C CA . ASP B 1 79 ? 0.154 10.710 2.124 1.00 33.64 213 ASP B CA 1
ATOM 2953 C C . ASP B 1 79 ? -0.114 10.266 3.560 1.00 39.02 213 ASP B C 1
ATOM 2954 O O . ASP B 1 79 ? 0.777 9.766 4.249 1.00 39.86 213 ASP B O 1
ATOM 2963 N N . THR B 1 80 ? -1.351 10.484 3.997 1.00 35.46 214 THR B N 1
ATOM 2964 C CA . THR B 1 80 ? -1.813 10.099 5.327 1.00 35.87 214 THR B CA 1
ATOM 2965 C C . THR B 1 80 ? -3.140 9.360 5.213 1.00 29.53 214 THR B C 1
ATOM 2966 O O . THR B 1 80 ? -4.186 9.996 5.099 1.00 35.42 214 THR B O 1
ATOM 2977 N N . PRO B 1 81 ? -3.110 8.015 5.228 1.00 27.84 215 PRO B N 1
ATOM 2978 C CA . PRO B 1 81 ? -4.368 7.295 5.008 1.00 27.73 215 PRO B CA 1
ATOM 2979 C C . PRO B 1 81 ? -5.425 7.550 6.077 1.00 29.43 215 PRO B C 1
ATOM 2980 O O . PRO B 1 81 ? -6.611 7.453 5.763 1.00 33.89 215 PRO B O 1
ATOM 2991 N N . SER B 1 82 ? -5.016 7.872 7.302 1.00 28.65 216 SER B N 1
ATOM 2992 C CA . SER B 1 82 ? -5.971 8.163 8.365 1.00 31.09 216 SER B CA 1
ATOM 2993 C C . SER B 1 82 ? -6.669 9.501 8.142 1.00 36.79 216 SER B C 1
ATOM 2994 O O . SER B 1 82 ? -7.712 9.776 8.736 1.00 40.50 216 SER B O 1
ATOM 3002 N N . ARG B 1 83 ? -6.095 10.320 7.268 1.00 34.97 217 ARG B N 1
ATOM 3003 C CA . ARG B 1 83 ? -6.651 11.628 6.938 1.00 32.89 217 ARG B CA 1
ATOM 3004 C C . ARG B 1 83 ? -6.577 11.811 5.428 1.00 28.81 217 ARG B C 1
ATOM 3005 O O . ARG B 1 83 ? -5.776 12.598 4.922 1.00 36.97 217 ARG B O 1
ATOM 3026 N N . PRO B 1 84 ? -7.423 11.073 4.700 1.00 30.09 218 PRO B N 1
ATOM 3027 C CA . PRO B 1 84 ? -7.289 11.035 3.241 1.00 31.76 218 PRO B CA 1
ATOM 3028 C C . PRO B 1 84 ? -7.766 12.333 2.610 1.00 33.20 218 PRO B C 1
ATOM 3029 O O . PRO B 1 84 ? -8.618 13.021 3.181 1.00 36.82 218 PRO B O 1
ATOM 3040 N N . GLU B 1 85 ? -7.219 12.670 1.448 1.00 30.21 219 GLU B N 1
ATOM 3041 C CA . GLU B 1 85 ? -7.688 13.834 0.708 1.00 36.29 219 GLU B CA 1
ATOM 3042 C C . GLU B 1 85 ? -8.180 13.477 -0.687 1.00 33.76 219 GLU B C 1
ATOM 3043 O O . GLU B 1 85 ? -8.537 14.372 -1.457 1.00 37.65 219 GLU B O 1
ATOM 3055 N N . TYR B 1 86 ? -8.197 12.187 -1.016 1.00 30.18 220 TYR B N 1
ATOM 3056 C CA . TYR B 1 86 ? -8.733 11.752 -2.301 1.00 29.72 220 TYR B CA 1
ATOM 3057 C C . TYR B 1 86 ? -9.888 10.778 -2.124 1.00 25.15 220 TYR B C 1
ATOM 3058 O O . TYR B 1 86 ? -10.996 11.043 -2.587 1.00 30.64 220 TYR B O 1
ATOM 3076 N N . ILE B 1 87 ? -9.633 9.652 -1.465 1.00 26.07 221 ILE B N 1
ATOM 3077 C CA . ILE B 1 87 ? -10.649 8.618 -1.323 1.00 25.59 221 ILE B CA 1
ATOM 3078 C C . ILE B 1 87 ? -11.325 8.790 0.026 1.00 27.01 221 ILE B C 1
ATOM 3079 O O . ILE B 1 87 ? -10.749 8.461 1.060 1.00 26.02 221 ILE B O 1
ATOM 3095 N N . LEU B 1 88 ? -12.547 9.321 -0.000 1.00 25.98 222 LEU B N 1
ATOM 3096 C CA . LEU B 1 88 ? -13.270 9.700 1.211 1.00 24.38 222 LEU B CA 1
ATOM 3097 C C . LEU B 1 88 ? -14.414 8.745 1.530 1.00 26.72 222 LEU B C 1
ATOM 3098 O O . LEU B 1 88 ? -14.965 8.096 0.640 1.00 27.20 222 LEU B O 1
ATOM 3114 N N . THR B 1 89 ? -14.750 8.666 2.815 1.00 30.71 223 THR B N 1
ATOM 3115 C CA . THR B 1 89 ? -15.905 7.919 3.293 1.00 29.03 223 THR B CA 1
ATOM 3116 C C . THR B 1 89 ? -17.065 8.846 3.631 1.00 31.89 223 THR B C 1
ATOM 3117 O O . THR B 1 89 ? -16.880 9.870 4.278 1.00 33.84 223 THR B O 1
ATOM 3128 N N . ARG B 1 90 ? -18.253 8.477 3.166 1.00 32.85 224 ARG B N 1
ATOM 3129 C CA . ARG B 1 90 ? -19.499 9.015 3.685 1.00 38.63 224 ARG B CA 1
ATOM 3130 C C . ARG B 1 90 ? -20.049 8.006 4.682 1.00 38.56 224 ARG B C 1
ATOM 3131 O O . ARG B 1 90 ? -20.482 6.920 4.304 1.00 38.34 224 ARG B O 1
ATOM 3152 N N . ARG B 1 91 ? -19.996 8.367 5.959 1.00 40.22 225 ARG B N 1
ATOM 3153 C CA . ARG B 1 91 ? -20.299 7.437 7.041 1.00 41.35 225 ARG B CA 1
ATOM 3154 C C . ARG B 1 91 ? -21.637 6.726 6.851 1.00 45.76 225 ARG B C 1
ATOM 3155 O O . ARG B 1 91 ? -22.675 7.363 6.666 1.00 48.96 225 ARG B O 1
ATOM 3176 N N . GLY B 1 92 ? -21.598 5.398 6.883 1.00 48.99 226 GLY B N 1
ATOM 3177 C CA . GLY B 1 92 ? -22.802 4.598 6.781 1.00 52.50 226 GLY B CA 1
ATOM 3178 C C . GLY B 1 92 ? -23.326 4.380 5.374 1.00 63.05 226 GLY B C 1
ATOM 3179 O O . GLY B 1 92 ? -24.214 3.550 5.177 1.00 60.82 226 GLY B O 1
ATOM 3183 N N . VAL B 1 93 ? -22.781 5.105 4.398 1.00 48.88 227 VAL B N 1
ATOM 3184 C CA . VAL B 1 93 ? -23.350 5.102 3.052 1.00 44.02 227 VAL B CA 1
ATOM 3185 C C . VAL B 1 93 ? -22.397 4.556 1.996 1.00 48.44 227 VAL B C 1
ATOM 3186 O O . VAL B 1 93 ? -22.756 3.642 1.256 1.00 47.69 227 VAL B O 1
ATOM 3199 N N . GLY B 1 94 ? -21.186 5.092 1.919 1.00 38.84 228 GLY B N 1
ATOM 3200 C CA . GLY B 1 94 ? -20.289 4.666 0.867 1.00 36.70 228 GLY B CA 1
ATOM 3201 C C . GLY B 1 94 ? -19.001 5.442 0.756 1.00 31.78 228 GLY B C 1
ATOM 3202 O O . GLY B 1 94 ? -18.562 6.110 1.697 1.00 34.47 228 GLY B O 1
ATOM 3206 N N . TYR B 1 95 ? -18.398 5.339 -0.423 1.00 28.18 229 TYR B N 1
ATOM 3207 C CA . TYR B 1 95 ? -17.142 6.005 -0.720 1.00 27.54 229 TYR B CA 1
ATOM 3208 C C . TYR B 1 95 ? -17.306 6.975 -1.869 1.00 28.25 229 TYR B C 1
ATOM 3209 O O . TYR B 1 95 ? -18.181 6.814 -2.721 1.00 28.87 229 TYR B O 1
ATOM 3227 N N . TYR B 1 96 ? -16.439 7.977 -1.906 1.00 28.68 230 TYR B N 1
ATOM 3228 C CA . TYR B 1 96 ? -16.454 8.921 -3.002 1.00 27.65 230 TYR B CA 1
ATOM 3229 C C . TYR B 1 96 ? -15.105 9.581 -3.150 1.00 25.89 230 TYR B C 1
ATOM 3230 O O . TYR B 1 96 ? -14.276 9.567 -2.235 1.00 27.01 230 TYR B O 1
ATOM 3248 N N . MET B 1 97 ? -14.899 10.151 -4.326 1.00 27.94 231 MET B N 1
ATOM 3249 C CA . MET B 1 97 ? -13.700 10.898 -4.620 1.00 36.24 231 MET B CA 1
ATOM 3250 C C . MET B 1 97 ? -14.023 12.360 -4.435 1.00 42.15 231 MET B C 1
ATOM 3251 O O . MET B 1 97 ? -15.024 12.846 -4.965 1.00 38.76 231 MET B O 1
ATOM 3265 N N . LYS B 1 98 ? -13.203 13.065 -3.667 1.00 60.50 232 LYS B N 1
ATOM 3266 C CA . LYS B 1 98 ? -13.442 14.482 -3.488 1.00 44.34 232 LYS B CA 1
ATOM 3267 C C . LYS B 1 98 ? -13.309 15.221 -4.806 1.00 61.63 232 LYS B C 1
ATOM 3268 O O . LYS B 1 98 ? -12.397 14.965 -5.592 1.00 56.13 232 LYS B O 1
ATOM 3287 N N . SER B 1 99 ? -14.238 16.140 -5.031 1.00 57.94 233 SER B N 1
ATOM 3288 C CA . SER B 1 99 ? -14.175 17.035 -6.172 1.00 76.72 233 SER B CA 1
ATOM 3289 C C . SER B 1 99 ? -13.176 18.165 -5.919 1.00 78.75 233 SER B C 1
ATOM 3290 O O . SER B 1 99 ? -13.120 18.715 -4.820 1.00 70.42 233 SER B O 1
ATOM 3298 N N . TYR B 1 100 ? -12.398 18.508 -6.944 1.00 77.90 234 TYR B N 1
ATOM 3299 C CA . TYR B 1 100 ? -11.485 19.655 -6.895 1.00 78.16 234 TYR B CA 1
ATOM 3300 C C . TYR B 1 100 ? -11.829 20.657 -7.994 1.00 70.28 234 TYR B C 1
ATOM 3301 O O . TYR B 1 100 ? -12.976 20.748 -8.434 1.00 79.29 234 TYR B O 1
#

Organism: Streptococcus mutans (NCBI:txid1309)

B-factor: mean 42.09, std 18.16, range [18.23, 138.23]

Foldseek 3Di:
DWFDAPQWIADVVVLWIDGVRHTFDADPLLSLLLVVLRVVAPDFDALVRCCCRRVHVPDDDDSVVSVVSLQVNLVGHAPDSVDRQAWDDDPPTGIHGHHDD/DWFDDPQWIQDVVVLFIAGVRHTFDADPLLSLLLVVQRVVAPDFDALVRCCCRRVHVPDDDDSVVVVVSLQVNLVGHAPDSVDGQAWDDDPPGGIHGHDD

Sequence (201 aa):
PEIIIGDLQILPDAFVAKKRGTEVELTHREFELLHHLATHTGQVMTREHLLETVWGYDYFGDVRTVDVTVRRLREKIEDTPSRPEYILTRRGVGYYMKSYDPEIIIGDLQILPDAFVAKKRGTEVELTHREFELLHHLATHTGQVMTREHLLETVWGYDYFGDVRTVDVTVRRLREKIEDTPSRPEYILTRRGVGYYMKSY

InterPro domains:
  IPR001789 Signal transduction response regulator, receiver domain [PF00072] (4-113)
  IPR001789 Signal transduction response regulator, receiver domain [PS50110] (3-116)
  IPR001789 Signal transduction response regulator, receiver domain [SM00448] (2-112)
  IPR001867 OmpR/PhoB-type DNA-binding domain [PF00486] (155-230)
  IPR001867 OmpR/PhoB-type DNA-binding domain [PS51755] (134-233)
  IPR001867 OmpR/PhoB-type DNA-binding domain [SM00862] (155-231)
  IPR001867 OmpR/PhoB-type DNA-binding domain [cd00383] (142-231)
  IPR011006 CheY-like superfamily [SSF52172] (1-126)
  IPR016032 Signal transduction response regulator, C-terminal effector [SSF46894] (137-231)
  IPR036388 Winged helix-like DNA-binding domain superfamily [G3DSA:1.10.10.10] (124-234)
  IPR039420 Transcriptional regulatory protein WalR-like [PTHR48111] (1-232)
  IPR047791 Transcriptional regulatory protein WalR [NF040534] (2-233)
  IPR058071 WalR, receiver domain [cd17614] (4-118)

Radius of gyration: 18.11 Å; Cα contacts (8 Å, |Δi|>4): 299; chains: 2; bounding box: 44×50×39 Å

Nearest PDB structures (foldseek):
  5za3-assembly1_B  TM=1.007E+00  e=1.649E-19  Streptococcus mutans
  2zxj-assembly2_B  TM=9.949E-01  e=6.959E-16  Staphylococcus aureus
  2d1v-assembly1_A  TM=9.920E-01  e=8.389E-16  Bacillus subtilis
  6cqg-assembly1_A  TM=9.638E-01  e=3.741E-15  Streptococcus pneumoniae
  3zq7-assembly1_A  TM=9.200E-01  e=1.319E-08  Escherichia coli K-12

Solvent-accessible surface area: 11431 Å² total; per-residue (Å²): 113,101,32,104,8,40,66,6,43,0,46,20,117,46,70,32,6,56,24,143,58,95,96,27,112,11,15,14,47,10,4,50,0,0,53,36,1,4,67,65,58,40,88,58,4,56,85,98,71,0,14,74,44,12,32,21,163,123,81,183,31,83,41,160,40,0,44,68,12,1,146,97,0,42,84,86,3,14,82,43,58,95,173,36,59,4,0,33,72,148,224,85,83,9,24,47,0,79,64,90,193,107,106,32,106,10,45,62,4,43,0,44,17,116,43,71,30,5,56,23,142,60,94,96,27,113,10,17,14,46,8,6,51,0,0,56,34,2,5,67,66,61,44,90,43,4,54,85,90,70,0,13,78,46,10,32,21,166,124,80,181,33,84,40,164,42,0,44,63,13,1,148,98,0,41,88,84,2,13,85,42,58,92,176,37,72,4,0,32,73,112,225,86,83,9,26,35,0,95,61,151